Protein AF-A0A7L4P970-F1 (afdb_monomer_lite)

Sequence (235 aa):
MAHRDLLEILGLIAVVLIFFYPWPYIWLLIQVSEALCHLWEPVDYALSPKCGYAGVATEVNATGFVYGPCQYELQMSSCVVGRVTKLGNVVESVCVASDGRYAVFLAQVALDTRTCGFRPLMLLIEHILVVVDMRTGEAAWTNFLLLNATTLKPYLASPSGAVASPWKNPAALSQFVVFGKDGVYLRNATGPYAIVISREFRTAKANIAAPTPTSSTPIENATGAFIKIPAPGGK

Organism: NCBI:txid121277

Foldseek 3Di:
DVPVVVVVVVVVVVVVCVVPPDPVNVVVVQVVQLVVCVVCLVVCQVPFAAFAWLDFWDKDWAKFFFFAWDDWDKFWDWHDDPRQKIQATFPDKTFLGDQLQKTKMWTWTFIFRDDGHPDPGDRDIFIKIWIAGPVPQKIKMWGKFKAFPPPRDTPVPDPPVPRAPCSRCSRQVSVQWGAGPVGIWGDQDDDRIGMDTDRIITMTGIDIDDDDPPNTDGPDIDTGITTGDRDRPDD

Structure (mmCIF, N/CA/C/O backbone):
data_AF-A0A7L4P970-F1
#
_entry.id   AF-A0A7L4P970-F1
#
loop_
_atom_site.group_PDB
_atom_site.id
_atom_site.type_symbol
_atom_site.label_atom_id
_atom_site.label_alt_id
_atom_site.label_comp_id
_atom_site.label_asym_id
_atom_site.label_entity_id
_atom_site.label_seq_id
_atom_site.pdbx_PDB_ins_code
_atom_site.Cartn_x
_atom_site.Cartn_y
_atom_site.Cartn_z
_atom_site.occupancy
_atom_site.B_iso_or_equiv
_atom_site.auth_seq_id
_atom_site.auth_comp_id
_atom_site.auth_asym_id
_atom_site.auth_atom_id
_atom_site.pdbx_PDB_model_num
ATOM 1 N N . MET A 1 1 ? 50.940 36.801 -25.599 1.00 49.50 1 MET A N 1
ATOM 2 C CA . MET A 1 1 ? 50.270 36.428 -26.866 1.00 49.50 1 MET A CA 1
ATOM 3 C C . MET A 1 1 ? 50.276 34.919 -27.119 1.00 49.50 1 MET A C 1
ATOM 5 O O . MET A 1 1 ? 49.230 34.420 -27.482 1.00 49.50 1 MET A O 1
ATOM 9 N N . ALA A 1 2 ? 51.334 34.167 -26.788 1.00 53.34 2 ALA A N 1
ATOM 10 C CA . ALA A 1 2 ? 51.446 32.720 -27.061 1.00 53.34 2 ALA A CA 1
ATOM 11 C C . ALA A 1 2 ? 50.434 31.755 -26.380 1.00 53.34 2 ALA A C 1
ATOM 13 O O . ALA A 1 2 ? 50.359 30.592 -26.758 1.00 53.34 2 ALA A O 1
ATOM 14 N N . HIS A 1 3 ? 49.658 32.188 -25.376 1.00 45.38 3 HIS A N 1
ATOM 15 C CA . HIS A 1 3 ? 48.725 31.302 -24.654 1.00 45.38 3 HIS A CA 1
ATOM 16 C C . HIS A 1 3 ? 47.332 31.193 -25.295 1.00 45.38 3 HIS A C 1
ATOM 18 O O . HIS A 1 3 ? 46.620 30.224 -25.041 1.00 45.38 3 HIS A O 1
ATOM 24 N N . ARG A 1 4 ? 46.944 32.183 -26.112 1.00 50.69 4 ARG A N 1
ATOM 25 C CA . ARG A 1 4 ? 45.626 32.237 -26.765 1.00 50.69 4 ARG A CA 1
ATOM 26 C C . ARG A 1 4 ? 45.574 31.305 -27.982 1.00 50.69 4 ARG A C 1
ATOM 28 O O . ARG A 1 4 ? 44.591 30.594 -28.154 1.00 50.69 4 ARG A O 1
ATOM 35 N N . ASP A 1 5 ? 46.687 31.203 -28.704 1.00 55.66 5 ASP A N 1
ATOM 36 C CA . ASP A 1 5 ? 46.832 30.344 -29.885 1.00 55.66 5 ASP A CA 1
ATOM 37 C C . ASP A 1 5 ? 46.832 28.846 -29.524 1.00 55.66 5 ASP A C 1
ATOM 39 O O . ASP A 1 5 ? 46.303 28.021 -30.263 1.00 55.66 5 ASP A O 1
ATOM 43 N N . LEU A 1 6 ? 47.350 28.475 -28.344 1.00 52.56 6 LEU A N 1
ATOM 44 C CA . LEU A 1 6 ? 47.344 27.084 -27.869 1.00 52.56 6 LEU A CA 1
ATOM 45 C C . LEU A 1 6 ? 45.918 26.571 -27.592 1.00 52.56 6 LEU A C 1
ATOM 47 O O . LEU A 1 6 ? 45.607 25.417 -27.878 1.00 52.56 6 LEU A O 1
ATOM 51 N N . LEU A 1 7 ? 45.049 27.426 -27.045 1.00 51.75 7 LEU A N 1
ATOM 52 C CA . LEU A 1 7 ? 43.650 27.098 -26.745 1.00 51.75 7 LEU A CA 1
ATOM 53 C C . LEU A 1 7 ? 42.803 26.979 -28.016 1.00 51.75 7 LEU A C 1
ATOM 55 O O . LEU A 1 7 ? 41.952 26.096 -28.091 1.00 51.75 7 LEU A O 1
ATOM 59 N N . GLU A 1 8 ? 43.061 27.810 -29.026 1.00 63.44 8 GLU A N 1
ATOM 60 C CA . GLU A 1 8 ? 42.395 27.701 -30.328 1.00 63.44 8 GLU A CA 1
ATOM 61 C C . GLU A 1 8 ? 42.843 26.452 -31.094 1.00 63.44 8 GLU A C 1
ATOM 63 O O . GLU A 1 8 ? 42.000 25.743 -31.639 1.00 63.44 8 GLU A O 1
ATOM 68 N N . ILE A 1 9 ? 44.135 26.106 -31.052 1.00 67.25 9 ILE A N 1
ATOM 69 C CA . ILE A 1 9 ? 44.658 24.867 -31.648 1.00 67.25 9 ILE A CA 1
ATOM 70 C C . ILE A 1 9 ? 44.094 23.630 -30.932 1.00 67.25 9 ILE A C 1
ATOM 72 O O . ILE A 1 9 ? 43.662 22.687 -31.593 1.00 67.25 9 ILE A O 1
ATOM 76 N N . LEU A 1 10 ? 44.028 23.633 -29.596 1.00 60.41 10 LEU A N 1
ATOM 77 C CA . LEU A 1 10 ? 43.402 22.550 -28.826 1.00 60.41 10 LEU A CA 1
ATOM 78 C C . LEU A 1 10 ? 41.898 22.434 -29.107 1.00 60.41 10 LEU A C 1
ATOM 80 O O . LEU A 1 10 ? 41.390 21.321 -29.237 1.00 60.41 10 LEU A O 1
ATOM 84 N N . GLY A 1 11 ? 41.195 23.560 -29.257 1.00 64.88 11 GLY A N 1
ATOM 85 C CA . GLY A 1 11 ? 39.786 23.590 -29.650 1.00 64.88 11 GLY A CA 1
ATOM 86 C C . GLY A 1 11 ? 39.557 23.013 -31.049 1.00 64.88 11 GLY A C 1
ATOM 87 O O . GLY A 1 11 ? 38.647 22.210 -31.241 1.00 64.88 11 GLY A O 1
ATOM 88 N N . LEU A 1 12 ? 40.423 23.345 -32.011 1.00 64.50 12 LEU A N 1
ATOM 89 C CA . LEU A 1 12 ? 40.354 22.819 -33.376 1.00 64.50 12 LEU A CA 1
ATOM 90 C C . LEU A 1 12 ? 40.676 21.321 -33.430 1.00 64.50 12 LEU A C 1
ATOM 92 O O . LEU A 1 12 ? 39.974 20.575 -34.104 1.00 64.50 12 LEU A O 1
ATOM 96 N N . ILE A 1 13 ? 41.676 20.858 -32.673 1.00 65.25 13 ILE A N 1
ATOM 97 C CA . ILE A 1 13 ? 42.004 19.430 -32.548 1.00 65.25 13 ILE A CA 1
ATOM 98 C C . ILE A 1 13 ? 40.849 18.663 -31.892 1.00 65.25 13 ILE A C 1
ATOM 100 O O . ILE A 1 13 ? 40.527 17.568 -32.341 1.00 65.25 13 ILE A O 1
ATOM 104 N N . ALA A 1 14 ? 40.180 19.230 -30.884 1.00 60.38 14 ALA A N 1
ATOM 105 C CA . ALA A 1 14 ? 39.014 18.609 -30.257 1.00 60.38 14 ALA A CA 1
ATOM 106 C C . ALA A 1 14 ? 37.820 18.507 -31.222 1.00 60.38 14 ALA A C 1
ATOM 108 O O . ALA A 1 14 ? 37.189 17.456 -31.303 1.00 60.38 14 ALA A O 1
ATOM 109 N N . VAL A 1 15 ? 37.540 19.555 -32.004 1.00 60.28 15 VAL A N 1
ATOM 110 C CA . VAL A 1 15 ? 36.468 19.548 -33.018 1.00 60.28 15 VAL A CA 1
ATOM 111 C C . VAL A 1 15 ? 36.783 18.569 -34.152 1.00 60.28 15 VAL A C 1
ATOM 113 O O . VAL A 1 15 ? 35.899 17.829 -34.577 1.00 60.28 15 VAL A O 1
ATOM 116 N N . VAL A 1 16 ? 38.041 18.501 -34.596 1.00 58.97 16 VAL A N 1
ATOM 117 C CA . VAL A 1 16 ? 38.513 17.520 -35.583 1.00 58.97 16 VAL A CA 1
ATOM 118 C C . VAL A 1 16 ? 38.421 16.104 -35.010 1.00 58.97 16 VAL A C 1
ATOM 120 O O . VAL A 1 16 ? 37.888 15.232 -35.676 1.00 58.97 16 VAL A O 1
ATOM 123 N N . LEU A 1 17 ? 38.819 15.850 -33.763 1.00 56.19 17 LEU A N 1
ATOM 124 C CA . LEU A 1 17 ? 38.650 14.532 -33.139 1.00 56.19 17 LEU A CA 1
ATOM 125 C C . LEU A 1 17 ? 37.173 14.131 -33.019 1.00 56.19 17 LEU A C 1
ATOM 127 O O . LEU A 1 17 ? 36.848 12.977 -33.265 1.00 56.19 17 LEU A O 1
ATOM 131 N N . ILE A 1 18 ? 36.267 15.065 -32.721 1.00 57.94 18 ILE A N 1
ATOM 132 C CA . ILE A 1 18 ? 34.819 14.800 -32.683 1.00 57.94 18 ILE A CA 1
ATOM 133 C C . ILE A 1 18 ? 34.261 14.508 -34.089 1.00 57.94 18 ILE A C 1
ATOM 135 O O . ILE A 1 18 ? 33.407 13.638 -34.231 1.00 57.94 18 ILE A O 1
ATOM 139 N N . PHE A 1 19 ? 34.760 15.185 -35.130 1.00 52.59 19 PHE A N 1
ATOM 140 C CA . PHE A 1 19 ? 34.350 14.962 -36.525 1.00 52.59 19 PHE A CA 1
ATOM 141 C C . PHE A 1 19 ? 34.980 13.717 -37.172 1.00 52.59 19 PHE A C 1
ATOM 143 O O . PHE A 1 19 ? 34.377 13.122 -38.063 1.00 52.59 19 PHE A O 1
ATOM 150 N N . PHE A 1 20 ? 36.187 13.331 -36.749 1.00 51.88 20 PHE A N 1
ATOM 151 C CA . PHE A 1 20 ? 36.952 12.210 -37.301 1.00 51.88 20 PHE A CA 1
ATOM 152 C C . PHE A 1 20 ? 36.872 10.933 -36.459 1.00 51.88 20 PHE A C 1
ATOM 154 O O . PHE A 1 20 ? 37.341 9.895 -36.927 1.00 51.88 20 PHE A O 1
ATOM 161 N N . TYR A 1 21 ? 36.261 10.954 -35.266 1.00 53.94 21 TYR A N 1
ATOM 162 C CA . TYR A 1 21 ? 35.818 9.716 -34.627 1.00 53.94 21 TYR A CA 1
ATOM 163 C C . TYR A 1 21 ? 34.724 9.131 -35.512 1.00 53.94 21 TYR A C 1
ATOM 165 O O . TYR A 1 21 ? 33.638 9.708 -35.618 1.00 53.94 21 TYR A O 1
ATOM 173 N N . PRO A 1 22 ? 35.007 8.036 -36.229 1.00 55.38 22 PRO A N 1
ATOM 174 C CA . PRO A 1 22 ? 34.145 7.644 -37.311 1.00 55.38 22 PRO A CA 1
ATOM 175 C C . PRO A 1 22 ? 32.832 7.202 -36.668 1.00 55.38 22 PRO A C 1
ATOM 177 O O . PRO A 1 22 ? 32.829 6.416 -35.728 1.00 55.38 22 PRO A O 1
ATOM 180 N N . TRP A 1 23 ? 31.713 7.720 -37.164 1.00 56.28 23 TRP A N 1
ATOM 181 C CA . TRP A 1 23 ? 30.351 7.265 -36.872 1.00 56.28 23 TRP A CA 1
ATOM 182 C C . TRP A 1 23 ? 30.216 5.748 -36.570 1.00 56.28 23 TRP A C 1
ATOM 184 O O . TRP A 1 23 ? 29.521 5.395 -35.614 1.00 56.28 23 TRP A O 1
ATOM 194 N N . PRO A 1 24 ? 30.910 4.824 -37.279 1.00 62.19 24 PRO A N 1
ATOM 195 C CA . PRO A 1 24 ? 30.939 3.401 -36.921 1.00 62.19 24 PRO A CA 1
ATOM 196 C C . PRO A 1 24 ? 31.507 3.070 -35.532 1.00 62.19 24 PRO A C 1
ATOM 198 O O . PRO A 1 24 ? 31.095 2.073 -34.959 1.00 62.19 24 PRO A O 1
ATOM 201 N N . TYR A 1 25 ? 32.407 3.867 -34.958 1.00 61.06 25 TYR A N 1
ATOM 202 C CA . TYR A 1 25 ? 32.938 3.673 -33.604 1.00 61.06 25 TYR A CA 1
ATOM 203 C C . TYR A 1 25 ? 31.905 4.032 -32.531 1.00 61.06 25 TYR A C 1
ATOM 205 O O . TYR A 1 25 ? 31.778 3.318 -31.542 1.00 61.06 25 TYR A O 1
ATOM 213 N N . ILE A 1 26 ? 31.114 5.091 -32.744 1.00 65.12 26 ILE A N 1
ATOM 214 C CA . ILE A 1 26 ? 29.969 5.421 -31.878 1.00 65.12 26 ILE A CA 1
ATOM 215 C C . ILE A 1 26 ? 28.919 4.311 -31.977 1.00 65.12 26 ILE A C 1
ATOM 217 O O . ILE A 1 26 ? 28.417 3.843 -30.959 1.00 65.12 26 ILE A O 1
ATOM 221 N N . TRP A 1 27 ? 28.641 3.831 -33.191 1.00 64.56 27 TRP A N 1
ATOM 222 C CA . TRP A 1 27 ? 27.734 2.707 -33.408 1.00 64.56 27 TRP A CA 1
ATOM 223 C C . TRP A 1 27 ? 28.228 1.414 -32.743 1.00 64.56 27 TRP A C 1
ATOM 225 O O . TRP A 1 27 ? 27.453 0.725 -32.086 1.00 64.56 27 TRP A O 1
ATOM 235 N N . LEU A 1 28 ? 29.526 1.116 -32.840 1.00 68.69 28 LEU A N 1
ATOM 236 C CA . LEU A 1 28 ? 30.159 -0.017 -32.166 1.00 68.69 28 LEU A CA 1
ATOM 237 C C . LEU A 1 28 ? 30.056 0.117 -30.641 1.00 68.69 28 LEU A C 1
ATOM 239 O O . LEU A 1 28 ? 29.715 -0.849 -29.972 1.00 68.69 28 LEU A O 1
ATOM 243 N N . LEU A 1 29 ? 30.303 1.307 -30.085 1.00 68.56 29 LEU A N 1
ATOM 244 C CA . LEU A 1 29 ? 30.157 1.565 -28.649 1.00 68.56 29 LEU A CA 1
ATOM 245 C C . LEU A 1 29 ? 28.711 1.378 -28.182 1.00 68.56 29 LEU A C 1
ATOM 247 O O . LEU A 1 29 ? 28.496 0.776 -27.131 1.00 68.56 29 LEU A O 1
ATOM 251 N N . ILE A 1 30 ? 27.727 1.820 -28.973 1.00 68.31 30 ILE A N 1
ATOM 252 C CA . ILE A 1 30 ? 26.307 1.565 -28.705 1.00 68.31 30 ILE A CA 1
ATOM 253 C C . ILE A 1 30 ? 26.055 0.055 -28.707 1.00 68.31 30 ILE A C 1
ATOM 255 O O . ILE A 1 30 ? 25.602 -0.469 -27.695 1.00 68.31 30 ILE A O 1
ATOM 259 N N . GLN A 1 31 ? 26.438 -0.671 -29.759 1.00 69.94 31 GLN A N 1
ATOM 260 C CA . GLN A 1 31 ? 26.212 -2.119 -29.848 1.00 69.94 31 GLN A CA 1
ATOM 261 C C . GLN A 1 31 ? 26.912 -2.912 -28.737 1.00 69.94 31 GLN A C 1
ATOM 263 O O . GLN A 1 31 ? 26.332 -3.846 -28.188 1.00 69.94 31 GLN A O 1
ATOM 268 N N . VAL A 1 32 ? 28.137 -2.536 -28.363 1.00 72.38 32 VAL A N 1
ATOM 269 C CA . VAL A 1 32 ? 28.865 -3.156 -27.248 1.00 72.38 32 VAL A CA 1
ATOM 270 C C . VAL A 1 32 ? 28.179 -2.844 -25.920 1.00 72.38 32 VAL A C 1
ATOM 272 O O . VAL A 1 32 ? 28.042 -3.740 -25.090 1.00 72.38 32 VAL A O 1
ATOM 275 N N . SER A 1 33 ? 27.696 -1.614 -25.717 1.00 70.44 33 SER A N 1
ATOM 276 C CA . SER A 1 33 ? 26.932 -1.256 -24.516 1.00 70.44 33 SER A CA 1
ATOM 277 C C . SER A 1 33 ? 25.602 -2.011 -24.426 1.00 70.44 33 SER A C 1
ATOM 279 O O . SER A 1 33 ? 25.232 -2.462 -23.344 1.00 70.44 33 SER A O 1
ATOM 281 N N . GLU A 1 34 ? 24.923 -2.228 -25.555 1.00 72.50 34 GLU A N 1
ATOM 282 C CA . GLU A 1 34 ? 23.684 -3.003 -25.627 1.00 72.50 34 GLU A CA 1
ATOM 283 C C . GLU A 1 34 ? 23.946 -4.483 -25.359 1.00 72.50 34 GLU A C 1
ATOM 285 O O . GLU A 1 34 ? 23.251 -5.089 -24.546 1.00 72.50 34 GLU A O 1
ATOM 290 N N . ALA A 1 35 ? 24.988 -5.056 -25.965 1.00 71.25 35 ALA A N 1
ATOM 291 C CA . ALA A 1 35 ? 25.387 -6.439 -25.733 1.00 71.25 35 ALA A CA 1
ATOM 292 C C . ALA A 1 35 ? 25.785 -6.675 -24.269 1.00 71.25 35 ALA A C 1
ATOM 294 O O . ALA A 1 35 ? 25.323 -7.635 -23.653 1.00 71.25 35 ALA A O 1
ATOM 295 N N . LEU A 1 36 ? 26.587 -5.775 -23.686 1.00 74.06 36 LEU A N 1
ATOM 296 C CA . LEU A 1 36 ? 26.934 -5.817 -22.266 1.00 74.06 36 LEU A CA 1
ATOM 297 C C . LEU A 1 36 ? 25.682 -5.693 -21.400 1.00 74.06 36 LEU A C 1
ATOM 299 O O . LEU A 1 36 ? 25.512 -6.483 -20.480 1.00 74.06 36 LEU A O 1
ATOM 303 N N . CYS A 1 37 ? 24.774 -4.770 -21.709 1.00 71.50 37 CYS A N 1
ATOM 304 C CA . CYS A 1 37 ? 23.524 -4.658 -20.973 1.00 71.50 37 CYS A CA 1
ATOM 305 C C . CYS A 1 37 ? 22.731 -5.972 -21.026 1.00 71.50 37 CYS A C 1
ATOM 307 O O . CYS A 1 37 ? 22.363 -6.492 -19.976 1.00 71.50 37 CYS A O 1
ATOM 309 N N . HIS A 1 38 ? 22.518 -6.552 -22.211 1.00 71.69 38 HIS A N 1
ATOM 310 C CA . HIS A 1 38 ? 21.774 -7.808 -22.365 1.00 71.69 38 HIS A CA 1
ATOM 311 C C . HIS A 1 38 ? 22.435 -8.993 -21.643 1.00 71.69 38 HIS A C 1
ATOM 313 O O . HIS A 1 38 ? 21.749 -9.939 -21.260 1.00 71.69 38 HIS A O 1
ATOM 319 N N . LEU A 1 39 ? 23.753 -8.943 -21.430 1.00 73.56 39 LEU A N 1
ATOM 320 C CA . LEU A 1 39 ? 24.495 -9.891 -20.596 1.00 73.56 39 LEU A CA 1
ATOM 321 C C . LEU A 1 39 ? 24.302 -9.635 -19.092 1.00 73.56 39 LEU A C 1
ATOM 323 O O . LEU A 1 39 ? 24.207 -10.589 -18.321 1.00 73.56 39 LEU A O 1
ATOM 327 N N . TRP A 1 40 ? 24.235 -8.371 -18.670 1.00 71.69 40 TRP A N 1
ATOM 328 C CA . TRP A 1 40 ? 24.120 -7.973 -17.263 1.00 71.69 40 TRP A CA 1
ATOM 329 C C . TRP A 1 40 ? 22.685 -7.993 -16.727 1.00 71.69 40 TRP A C 1
ATOM 331 O O . TRP A 1 40 ? 22.491 -8.303 -15.557 1.00 71.69 40 TRP A O 1
ATOM 341 N N . GLU A 1 41 ? 21.674 -7.718 -17.549 1.00 72.31 41 GLU A N 1
ATOM 342 C CA . GLU A 1 41 ? 20.259 -7.686 -17.148 1.00 72.31 41 GLU A CA 1
ATOM 343 C C . GLU A 1 41 ? 19.773 -9.015 -16.531 1.00 72.31 41 GLU A C 1
ATOM 345 O O . GLU A 1 41 ? 19.166 -8.979 -15.459 1.00 72.31 41 GLU A O 1
ATOM 350 N N . PRO A 1 42 ? 20.084 -10.204 -17.089 1.00 71.81 42 PRO A N 1
ATOM 351 C CA . PRO A 1 42 ? 19.736 -11.478 -16.461 1.00 71.81 42 PRO A CA 1
ATOM 352 C C . PRO A 1 42 ? 20.454 -11.703 -15.128 1.00 71.81 42 PRO A C 1
ATOM 354 O O . PRO A 1 42 ? 19.883 -12.318 -14.228 1.00 71.81 42 PRO A O 1
ATOM 357 N N . VAL A 1 43 ? 21.695 -11.219 -15.002 1.00 73.25 43 VAL A N 1
ATOM 358 C CA . VAL A 1 43 ? 22.506 -11.345 -13.783 1.00 73.25 43 VAL A CA 1
ATOM 359 C C . VAL A 1 43 ? 21.950 -10.438 -12.690 1.00 73.25 43 VAL A C 1
ATOM 361 O O . VAL A 1 43 ? 21.687 -10.904 -11.586 1.00 73.25 43 VAL A O 1
ATOM 364 N N . ASP A 1 44 ? 21.685 -9.172 -13.008 1.00 73.31 44 ASP A N 1
ATOM 365 C CA . ASP A 1 44 ? 21.041 -8.222 -12.101 1.00 73.31 44 ASP A CA 1
ATOM 366 C C . ASP A 1 44 ? 19.646 -8.719 -11.697 1.00 73.31 44 ASP A C 1
ATOM 368 O O . ASP A 1 44 ? 19.308 -8.726 -10.515 1.00 73.31 44 ASP A O 1
ATOM 372 N N . TYR A 1 45 ? 18.858 -9.250 -12.636 1.00 71.88 45 TYR A N 1
ATOM 373 C CA . TYR A 1 45 ? 17.570 -9.876 -12.332 1.00 71.88 45 TYR A CA 1
ATOM 374 C C . TYR A 1 45 ? 17.697 -11.083 -11.390 1.00 71.88 45 TYR A C 1
ATOM 376 O O . TYR A 1 45 ? 16.896 -11.232 -10.465 1.00 71.88 45 TYR A O 1
ATOM 384 N N . ALA A 1 46 ? 18.677 -11.959 -11.624 1.00 72.69 46 ALA A N 1
ATOM 385 C CA . ALA A 1 46 ? 18.893 -13.151 -10.808 1.00 72.69 46 ALA A CA 1
ATOM 386 C C . ALA A 1 46 ? 19.361 -12.811 -9.385 1.00 72.69 46 ALA A C 1
ATOM 388 O O . ALA A 1 46 ? 18.995 -13.515 -8.445 1.00 72.69 46 ALA A O 1
ATOM 389 N N . LEU A 1 47 ? 20.145 -11.741 -9.233 1.00 78.56 47 LEU A N 1
ATOM 390 C CA . LEU A 1 47 ? 20.674 -11.282 -7.948 1.00 78.56 47 LEU A CA 1
ATOM 391 C C . LEU A 1 47 ? 19.716 -10.347 -7.200 1.00 78.56 47 LEU A C 1
ATOM 393 O O . LEU A 1 47 ? 19.809 -10.221 -5.979 1.00 78.56 47 LEU A O 1
ATOM 397 N N . SER A 1 48 ? 18.798 -9.689 -7.908 1.00 75.81 48 SER A N 1
ATOM 398 C CA . SER A 1 48 ? 17.868 -8.743 -7.301 1.00 75.81 48 SER A CA 1
ATOM 399 C C . SER A 1 48 ? 16.827 -9.458 -6.425 1.00 75.81 48 SER A C 1
ATOM 401 O O . SER A 1 48 ? 16.258 -10.479 -6.829 1.00 75.81 48 SER A O 1
ATOM 403 N N . PRO A 1 49 ? 16.503 -8.912 -5.239 1.00 81.19 49 PRO A N 1
ATOM 404 C CA . PRO A 1 49 ? 15.476 -9.480 -4.376 1.00 81.19 49 PRO A CA 1
ATOM 405 C C . PRO A 1 49 ? 14.115 -9.418 -5.076 1.00 81.19 49 PRO A C 1
ATOM 407 O O . 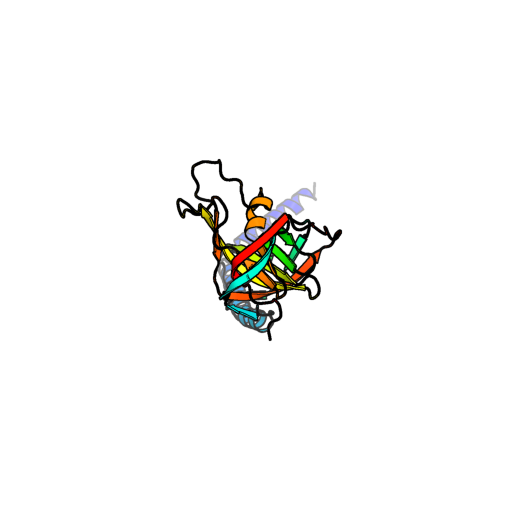PRO A 1 49 ? 13.683 -8.363 -5.536 1.00 81.19 49 PRO A O 1
ATOM 410 N N . LYS A 1 50 ? 13.417 -10.550 -5.168 1.00 82.31 50 LYS A N 1
ATOM 411 C CA . LYS A 1 50 ? 12.080 -10.607 -5.776 1.00 82.31 50 LYS A CA 1
ATOM 412 C C . LYS A 1 50 ? 11.028 -10.221 -4.746 1.00 82.31 50 LYS A C 1
ATOM 414 O O . LYS A 1 50 ? 11.099 -10.680 -3.607 1.00 82.31 50 LYS A O 1
ATOM 419 N N . CYS A 1 51 ? 10.041 -9.419 -5.147 1.00 84.75 51 CYS A N 1
ATOM 420 C CA . CYS A 1 51 ? 8.880 -9.192 -4.293 1.00 84.75 51 CYS A CA 1
ATOM 421 C C . CYS A 1 51 ? 8.146 -10.532 -4.137 1.00 84.75 51 CYS A C 1
ATOM 423 O O . CYS A 1 51 ? 7.812 -11.174 -5.140 1.00 84.75 51 CYS A O 1
ATOM 425 N N . GLY A 1 52 ? 7.941 -10.979 -2.900 1.00 84.81 52 GLY A N 1
ATOM 426 C CA . GLY A 1 52 ? 7.266 -12.244 -2.628 1.00 84.81 52 GLY A CA 1
ATOM 427 C C . GLY A 1 52 ? 5.759 -12.139 -2.844 1.00 84.81 52 GLY A C 1
ATOM 428 O O . GLY A 1 52 ? 5.219 -11.068 -3.126 1.00 84.81 52 GLY A O 1
ATOM 429 N N . TYR A 1 53 ? 5.069 -13.263 -2.703 1.00 87.31 53 TYR A N 1
ATOM 430 C CA . TYR A 1 53 ? 3.613 -13.312 -2.722 1.00 87.31 53 TYR A CA 1
ATOM 431 C C . TYR A 1 53 ? 3.086 -13.222 -1.288 1.00 87.31 53 TYR A C 1
ATOM 433 O O . TYR A 1 53 ? 3.512 -14.005 -0.444 1.00 87.31 53 TYR A O 1
ATOM 441 N N . ALA A 1 54 ? 2.203 -12.260 -1.011 1.00 86.25 54 ALA A N 1
ATOM 442 C CA . ALA A 1 54 ? 1.613 -12.083 0.318 1.00 86.25 54 ALA A CA 1
ATOM 443 C C . ALA A 1 54 ? 0.271 -12.815 0.457 1.00 86.25 54 ALA A C 1
ATOM 445 O O . ALA A 1 54 ? -0.120 -13.172 1.562 1.00 86.25 54 ALA A O 1
ATOM 446 N N . GLY A 1 55 ? -0.440 -13.043 -0.652 1.00 89.62 55 GLY A N 1
ATOM 447 C CA . GLY A 1 55 ? -1.748 -13.693 -0.656 1.00 89.62 55 GLY A CA 1
ATOM 448 C C . GLY A 1 55 ? -2.781 -12.952 -1.500 1.00 89.62 55 GLY A C 1
ATOM 449 O O . GLY A 1 55 ? -2.475 -11.968 -2.178 1.00 89.62 55 GLY A O 1
ATOM 450 N N . VAL A 1 56 ? -4.023 -13.430 -1.416 1.00 91.88 56 VAL A N 1
ATOM 451 C CA . VAL A 1 56 ? -5.194 -12.779 -2.014 1.00 91.88 56 VAL A CA 1
ATOM 452 C C . VAL A 1 56 ? -6.030 -12.146 -0.912 1.00 91.88 56 VAL A C 1
ATOM 454 O O . VAL A 1 56 ? -6.271 -12.765 0.124 1.00 91.88 56 VAL A O 1
ATOM 457 N N . ALA A 1 57 ? -6.504 -10.933 -1.155 1.00 91.50 57 ALA A N 1
ATOM 458 C CA . ALA A 1 57 ? -7.478 -10.270 -0.309 1.00 91.50 57 ALA A CA 1
ATOM 459 C C . ALA A 1 57 ? -8.827 -11.002 -0.358 1.00 91.50 57 ALA A C 1
ATOM 461 O O . ALA A 1 57 ? -9.334 -11.326 -1.439 1.00 91.50 57 ALA A O 1
ATOM 462 N N . THR A 1 58 ? -9.426 -11.241 0.805 1.00 92.50 58 THR A N 1
ATOM 463 C CA . THR A 1 58 ? -10.688 -11.982 0.929 1.00 92.50 58 THR A CA 1
ATOM 464 C C . THR A 1 58 ? -11.761 -11.136 1.585 1.00 92.50 58 THR A C 1
ATOM 466 O O . THR A 1 58 ? -11.484 -10.321 2.458 1.00 92.50 58 THR A O 1
ATOM 469 N N . GLU A 1 59 ? -13.004 -11.323 1.160 1.00 92.75 59 GLU A N 1
ATOM 470 C CA . GLU A 1 59 ? -14.142 -10.673 1.797 1.00 92.75 59 GLU A CA 1
ATOM 471 C C . GLU A 1 59 ? -14.540 -11.453 3.052 1.00 92.75 59 GLU A C 1
ATOM 473 O O . GLU A 1 59 ? -14.714 -12.672 3.004 1.00 92.75 59 GLU A O 1
ATOM 478 N N . VAL A 1 60 ? -14.642 -10.759 4.183 1.00 93.38 60 VAL A N 1
ATOM 479 C CA . VAL A 1 60 ? -14.947 -11.350 5.488 1.00 93.38 60 VAL A CA 1
ATOM 480 C C . VAL A 1 60 ? -15.842 -10.427 6.302 1.00 93.38 60 VAL A C 1
ATOM 482 O O . VAL A 1 60 ? -15.728 -9.206 6.222 1.00 93.38 60 VAL A O 1
ATOM 485 N N . ASN A 1 61 ? -16.693 -11.010 7.143 1.00 93.69 61 ASN A N 1
ATOM 486 C CA . ASN A 1 61 ? -17.404 -10.255 8.168 1.00 93.69 61 ASN A CA 1
ATOM 487 C C . ASN A 1 61 ? -16.503 -10.101 9.392 1.00 93.69 61 ASN A C 1
ATOM 489 O O . ASN A 1 61 ? -16.074 -11.101 9.968 1.00 93.69 61 ASN A O 1
ATOM 493 N N . ALA A 1 62 ? -16.223 -8.864 9.789 1.00 92.50 62 ALA A N 1
ATOM 494 C CA . ALA A 1 62 ? -15.361 -8.579 10.927 1.00 92.50 62 ALA A CA 1
ATOM 495 C C . ALA A 1 62 ? -15.823 -7.338 11.700 1.00 92.50 62 ALA A C 1
ATOM 497 O O . ALA A 1 62 ? -16.725 -6.601 11.292 1.00 92.50 62 ALA A O 1
ATOM 498 N N . THR A 1 63 ? -15.182 -7.130 12.845 1.00 93.31 63 THR A N 1
ATOM 499 C CA . THR A 1 63 ? -15.301 -5.931 13.669 1.00 93.31 63 THR A CA 1
ATOM 500 C C . THR A 1 63 ? -13.920 -5.316 13.856 1.00 93.31 63 THR A C 1
ATOM 502 O O . THR A 1 63 ? -12.907 -6.022 13.881 1.00 93.31 63 THR A O 1
ATOM 505 N N . GLY A 1 64 ? -13.862 -3.996 13.974 1.00 93.94 64 GLY A N 1
ATOM 506 C CA . GLY A 1 64 ? -12.602 -3.290 14.148 1.00 93.94 64 GLY A CA 1
ATOM 507 C C . GLY A 1 64 ? -12.794 -1.799 14.352 1.00 93.94 64 GLY A C 1
ATOM 508 O O . GLY A 1 64 ? -13.911 -1.308 14.482 1.00 93.94 64 GLY A O 1
ATOM 509 N N . PHE A 1 65 ? -11.688 -1.074 14.365 1.00 93.69 65 PHE A N 1
ATOM 510 C CA . PHE A 1 65 ? -11.659 0.354 14.631 1.00 93.69 65 PHE A CA 1
ATOM 511 C C . PHE A 1 65 ? -11.081 1.113 13.446 1.00 93.69 65 PHE A C 1
ATOM 513 O O . PHE A 1 65 ? -10.135 0.662 12.800 1.00 93.69 65 PHE A O 1
ATOM 520 N N . VAL A 1 66 ? -11.655 2.276 13.165 1.00 91.25 66 VAL A N 1
ATOM 521 C CA . VAL A 1 66 ? -11.091 3.235 12.217 1.00 91.25 66 VAL A CA 1
ATOM 522 C C . VAL A 1 66 ? -10.238 4.218 12.999 1.00 91.25 66 VAL A C 1
ATOM 524 O O . VAL A 1 66 ? -10.636 4.700 14.064 1.00 91.25 66 VAL A O 1
ATOM 527 N N . TYR A 1 67 ? -9.081 4.534 12.437 1.00 90.12 67 TYR A N 1
ATOM 528 C CA . TYR A 1 67 ? -8.128 5.483 12.989 1.00 90.12 67 TYR A CA 1
ATOM 529 C C . TYR A 1 67 ? -7.934 6.662 12.032 1.00 90.12 67 TYR A C 1
ATOM 531 O O . TYR A 1 67 ? -8.307 6.606 10.857 1.00 90.12 67 TYR A O 1
ATOM 539 N N . GLY A 1 68 ? -7.401 7.762 12.557 1.00 85.38 68 GLY A N 1
ATOM 540 C CA . GLY A 1 68 ? -7.102 8.956 11.769 1.00 85.38 68 GLY A CA 1
ATOM 541 C C . GLY A 1 68 ? -5.780 8.845 10.998 1.00 85.38 68 GLY A C 1
ATOM 542 O O . GLY A 1 68 ? -5.034 7.883 11.192 1.00 85.38 68 GLY A O 1
ATOM 543 N N . PRO A 1 69 ? -5.468 9.843 10.151 1.00 86.00 69 PRO A N 1
ATOM 544 C CA . PRO A 1 69 ? -4.186 9.927 9.459 1.00 86.00 69 PRO A CA 1
ATOM 545 C C . PRO A 1 69 ? -3.006 10.007 10.430 1.00 86.00 69 PRO A C 1
ATOM 547 O O . PRO A 1 69 ? -3.125 10.480 11.561 1.00 86.00 69 PRO A O 1
ATOM 550 N N . CYS A 1 70 ? -1.853 9.551 9.954 1.00 85.94 70 CYS A N 1
ATOM 551 C CA . CYS A 1 70 ? -0.615 9.403 10.715 1.00 85.94 70 CYS A CA 1
ATOM 552 C C . CYS A 1 70 ? 0.525 10.196 10.065 1.00 85.94 70 CYS A C 1
ATOM 554 O O . CYS A 1 70 ? 0.432 10.623 8.916 1.00 85.94 70 CYS A O 1
ATOM 556 N N . GLN A 1 71 ? 1.614 10.399 10.807 1.00 84.75 71 GLN A N 1
ATOM 557 C CA . GLN A 1 71 ? 2.802 11.124 10.342 1.00 84.75 71 GLN A CA 1
ATOM 558 C C . GLN A 1 71 ? 4.007 10.185 10.242 1.00 84.75 71 GLN A C 1
ATOM 560 O O . GLN A 1 71 ? 5.043 10.405 10.859 1.00 84.75 71 GLN A O 1
ATOM 565 N N . TYR A 1 72 ? 3.845 9.101 9.486 1.00 85.56 72 TYR A N 1
ATOM 566 C CA . TYR A 1 72 ? 4.943 8.200 9.149 1.00 85.56 72 TYR A CA 1
ATOM 567 C C . TYR A 1 72 ? 5.438 8.479 7.733 1.00 85.56 72 TYR A C 1
ATOM 569 O O . TYR A 1 72 ? 4.636 8.749 6.838 1.00 85.56 72 TYR A O 1
ATOM 577 N N . GLU A 1 73 ? 6.746 8.361 7.528 1.00 86.31 73 GLU A N 1
ATOM 578 C CA . GLU A 1 73 ? 7.360 8.424 6.206 1.00 86.31 73 GLU A CA 1
ATOM 579 C C . GLU A 1 73 ? 7.711 7.007 5.741 1.00 86.31 73 GLU A C 1
ATOM 581 O O . GLU A 1 73 ? 8.408 6.255 6.432 1.00 86.31 73 GLU A O 1
ATOM 586 N N . LEU A 1 74 ? 7.187 6.628 4.574 1.00 87.19 74 LEU A N 1
ATOM 587 C CA . LEU A 1 74 ? 7.379 5.299 4.011 1.00 87.19 74 LEU A CA 1
ATOM 588 C C . LEU A 1 74 ? 8.636 5.261 3.144 1.00 87.19 74 LEU A C 1
ATOM 590 O O . LEU A 1 74 ? 8.696 5.897 2.093 1.00 87.19 74 LEU A O 1
ATOM 594 N N . GLN A 1 75 ? 9.586 4.408 3.516 1.00 87.94 75 GLN A N 1
ATOM 595 C CA . GLN A 1 75 ? 10.690 4.018 2.646 1.00 87.94 75 GLN A CA 1
ATOM 596 C C . GLN A 1 75 ? 10.548 2.540 2.301 1.00 87.94 75 GLN A C 1
ATOM 598 O O . GLN A 1 75 ? 10.515 1.687 3.182 1.00 87.94 75 GLN A O 1
ATOM 603 N N . MET A 1 76 ? 10.462 2.205 1.016 1.00 84.06 76 MET A N 1
ATOM 604 C CA . MET A 1 76 ? 10.390 0.810 0.580 1.00 84.06 76 MET A CA 1
ATOM 605 C C . MET A 1 76 ? 11.749 0.325 0.093 1.00 84.06 76 MET A C 1
ATOM 607 O O . MET A 1 76 ? 12.444 1.007 -0.657 1.00 84.06 76 MET A O 1
ATOM 611 N N . SER A 1 77 ? 12.113 -0.888 0.499 1.00 81.06 77 SER A N 1
ATOM 612 C CA . SER A 1 77 ? 13.206 -1.620 -0.137 1.00 81.06 77 SER A CA 1
ATOM 613 C C . SER A 1 77 ? 12.831 -1.961 -1.577 1.00 81.06 77 SER A C 1
ATOM 615 O O . SER A 1 77 ? 11.711 -2.396 -1.853 1.00 81.06 77 SER A O 1
ATOM 617 N N . SER A 1 78 ? 13.778 -1.774 -2.495 1.00 77.94 78 SER A N 1
ATOM 618 C CA . SER A 1 78 ? 13.562 -2.159 -3.885 1.00 77.94 78 SER A CA 1
ATOM 619 C C . SER A 1 78 ? 13.451 -3.679 -3.999 1.00 77.94 78 SER A C 1
ATOM 621 O O . SER A 1 78 ? 14.242 -4.419 -3.410 1.00 77.94 78 SER A O 1
ATOM 623 N N . CYS A 1 79 ? 12.468 -4.139 -4.767 1.00 80.94 79 CYS A N 1
ATOM 624 C CA . CYS A 1 79 ? 12.305 -5.540 -5.129 1.00 80.94 79 CYS A CA 1
ATOM 625 C C . CYS A 1 79 ? 11.786 -5.671 -6.564 1.00 80.94 79 CYS A C 1
ATOM 627 O O . CYS A 1 79 ? 11.190 -4.744 -7.113 1.00 80.94 79 CYS A O 1
ATOM 629 N N . VAL A 1 80 ? 12.024 -6.8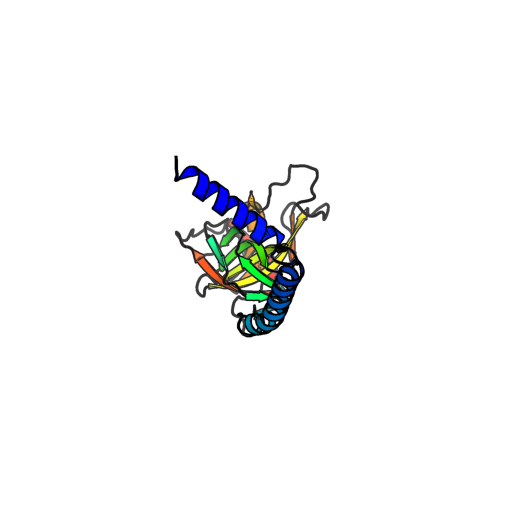18 -7.201 1.00 79.00 80 VAL A N 1
ATOM 630 C CA . VAL A 1 80 ? 11.608 -7.051 -8.590 1.00 79.00 80 VAL A CA 1
ATOM 631 C C . VAL A 1 80 ? 10.173 -7.563 -8.666 1.00 79.00 80 VAL A C 1
ATOM 633 O O . VAL A 1 80 ? 9.803 -8.543 -8.012 1.00 79.00 80 VAL A O 1
ATOM 636 N N . VAL A 1 81 ? 9.391 -6.925 -9.530 1.00 75.56 81 VAL A N 1
ATOM 637 C CA . VAL A 1 81 ? 8.031 -7.263 -9.937 1.00 75.56 81 VAL A CA 1
ATOM 638 C C . VAL A 1 81 ? 8.095 -7.831 -11.359 1.00 75.56 81 VAL A C 1
ATOM 640 O O . VAL A 1 81 ? 8.349 -7.129 -12.328 1.00 75.56 81 VAL A O 1
ATOM 643 N N . GLY A 1 82 ? 7.903 -9.138 -11.524 1.00 71.69 82 GLY A N 1
ATOM 644 C CA . GLY A 1 82 ? 8.047 -9.760 -12.849 1.00 71.69 82 GLY A CA 1
ATOM 645 C C . GLY A 1 82 ? 9.514 -9.904 -13.267 1.00 71.69 82 GLY A C 1
ATOM 646 O O . GLY A 1 82 ? 10.339 -10.244 -12.423 1.00 71.69 82 GLY A O 1
ATOM 647 N N . ARG A 1 83 ? 9.833 -9.746 -14.562 1.00 59.00 83 ARG A N 1
ATOM 648 C CA . ARG A 1 83 ? 11.188 -9.988 -15.113 1.00 59.00 83 ARG A CA 1
ATOM 649 C C . ARG A 1 83 ? 12.012 -8.718 -15.339 1.00 59.00 83 ARG A C 1
ATOM 651 O O . ARG A 1 83 ? 13.230 -8.792 -15.326 1.00 59.00 83 ARG A O 1
ATOM 658 N N . VAL A 1 84 ? 11.346 -7.588 -15.552 1.00 58.94 84 VAL A N 1
ATOM 659 C CA . VAL A 1 84 ? 11.975 -6.342 -16.035 1.00 58.94 84 VAL A CA 1
ATOM 660 C C . VAL A 1 84 ? 11.571 -5.113 -15.226 1.00 58.94 84 VAL A C 1
ATOM 662 O O . VAL A 1 84 ? 12.041 -4.018 -15.499 1.00 58.94 84 VAL A O 1
ATOM 665 N N . THR A 1 85 ? 10.684 -5.273 -14.245 1.00 68.06 85 THR A N 1
ATOM 666 C CA . THR A 1 85 ? 10.136 -4.147 -13.495 1.00 68.06 85 THR A CA 1
ATOM 667 C C . THR A 1 85 ? 10.660 -4.203 -12.077 1.00 68.06 85 THR A C 1
ATOM 669 O O . THR A 1 85 ? 10.409 -5.163 -11.353 1.00 68.06 85 THR A O 1
ATOM 672 N N . LYS A 1 86 ? 11.400 -3.185 -11.656 1.00 70.50 86 LYS A N 1
ATOM 673 C CA . LYS A 1 86 ? 11.775 -3.022 -10.251 1.00 70.50 86 LYS A CA 1
ATOM 674 C C . LYS A 1 86 ? 10.787 -2.064 -9.609 1.00 70.50 86 LYS A C 1
ATOM 676 O O . LYS A 1 86 ? 10.506 -1.005 -10.169 1.00 70.50 86 LYS A O 1
ATOM 681 N N . LEU A 1 87 ? 10.272 -2.436 -8.437 1.00 73.44 87 LEU A N 1
ATOM 682 C CA . LEU A 1 87 ? 9.648 -1.474 -7.542 1.00 73.44 87 LEU A CA 1
ATOM 683 C C . LEU A 1 87 ? 10.746 -0.470 -7.186 1.00 73.44 87 LEU A C 1
ATOM 685 O O . LEU A 1 87 ? 11.693 -0.803 -6.462 1.00 73.44 87 LEU A O 1
ATOM 689 N N . GLY A 1 88 ? 10.702 0.690 -7.835 1.00 67.12 88 GLY A N 1
ATOM 690 C CA . GLY A 1 88 ? 11.674 1.748 -7.623 1.00 67.12 88 GLY A CA 1
ATOM 691 C C . GLY A 1 88 ? 11.297 2.584 -6.411 1.00 67.12 88 GLY A C 1
ATOM 692 O O . GLY A 1 88 ? 10.533 2.161 -5.541 1.00 67.12 88 GLY A O 1
ATOM 693 N N . ASN A 1 89 ? 11.888 3.769 -6.332 1.00 73.50 89 ASN A N 1
ATOM 694 C CA . ASN A 1 89 ? 11.779 4.602 -5.145 1.00 73.50 89 ASN A CA 1
ATOM 695 C C . ASN A 1 89 ? 10.348 5.116 -4.953 1.00 73.50 89 ASN A C 1
ATOM 697 O O . ASN A 1 89 ? 9.641 5.441 -5.913 1.00 73.50 89 ASN A O 1
ATOM 701 N N . VAL A 1 90 ? 9.953 5.223 -3.685 1.00 81.50 90 VAL A N 1
ATOM 702 C CA . VAL A 1 90 ? 8.765 5.972 -3.275 1.00 81.50 90 VAL A CA 1
ATOM 703 C C . VAL A 1 90 ? 8.998 7.436 -3.655 1.00 81.50 90 VAL A C 1
ATOM 705 O O . VAL A 1 90 ? 9.944 8.057 -3.177 1.00 81.50 90 VAL A O 1
ATOM 708 N N . VAL A 1 91 ? 8.175 7.952 -4.566 1.00 81.56 91 VAL A N 1
ATOM 709 C CA . VAL A 1 91 ? 8.214 9.341 -5.051 1.00 81.56 91 VAL A CA 1
ATOM 710 C C . VAL A 1 91 ? 7.447 10.243 -4.093 1.00 81.56 91 VAL A C 1
ATOM 712 O O . VAL A 1 91 ? 7.923 11.307 -3.713 1.00 81.56 91 VAL A O 1
ATOM 715 N N . GLU A 1 92 ? 6.267 9.787 -3.684 1.00 82.81 92 GLU A N 1
ATOM 716 C CA . GLU A 1 92 ? 5.395 10.456 -2.728 1.00 82.81 92 GLU A CA 1
ATOM 717 C C . GLU A 1 92 ? 4.697 9.380 -1.894 1.00 82.81 92 GLU A C 1
ATOM 719 O O . GLU A 1 92 ? 4.341 8.317 -2.408 1.00 82.81 92 GLU A O 1
ATOM 724 N N . SER A 1 93 ? 4.513 9.618 -0.598 1.00 86.50 93 SER A N 1
ATOM 725 C CA . SER A 1 93 ? 3.710 8.734 0.244 1.00 86.50 93 SER A CA 1
ATOM 726 C C . SER A 1 93 ? 2.963 9.514 1.306 1.00 86.50 93 SER A C 1
ATOM 728 O O . SER A 1 93 ? 3.429 10.549 1.780 1.00 86.50 93 SER A O 1
ATOM 730 N N . VAL A 1 94 ? 1.795 9.003 1.680 1.00 87.44 94 VAL A N 1
ATOM 731 C CA . VAL A 1 94 ? 0.980 9.563 2.753 1.00 87.44 94 VAL A CA 1
ATOM 732 C C . VAL A 1 94 ? 0.468 8.432 3.632 1.00 87.44 94 VAL A C 1
ATOM 734 O O . VAL A 1 94 ? -0.087 7.449 3.137 1.00 87.44 94 VAL A O 1
ATOM 737 N N . CYS A 1 95 ? 0.640 8.588 4.945 1.00 89.12 95 CYS A N 1
ATOM 738 C CA . CYS A 1 95 ? 0.116 7.660 5.937 1.00 89.12 95 CYS A CA 1
ATOM 739 C C . CYS A 1 95 ? -1.363 7.955 6.203 1.00 89.12 95 CYS A C 1
ATOM 741 O O . CYS A 1 95 ? -1.734 8.981 6.778 1.00 89.12 95 CYS A O 1
ATOM 743 N N . VAL A 1 96 ? -2.215 7.046 5.746 1.00 89.12 96 VAL A N 1
ATOM 744 C CA . VAL A 1 96 ? -3.668 7.209 5.753 1.00 89.12 96 VAL A CA 1
ATOM 745 C C . VAL A 1 96 ? -4.272 6.831 7.095 1.00 89.12 96 VAL A C 1
ATOM 747 O O . VAL A 1 96 ? -5.207 7.494 7.535 1.00 89.12 96 VAL A O 1
ATOM 750 N N . ALA A 1 97 ? -3.760 5.784 7.742 1.00 90.31 97 ALA A N 1
ATOM 751 C CA . ALA A 1 97 ? -4.209 5.388 9.070 1.00 90.31 97 ALA A CA 1
ATOM 752 C C . ALA A 1 97 ? -3.198 4.476 9.772 1.00 90.31 97 ALA A C 1
ATOM 754 O O . ALA A 1 97 ? -2.452 3.745 9.114 1.00 90.31 97 ALA A O 1
ATOM 755 N N . SER A 1 98 ? -3.206 4.480 11.106 1.00 90.62 98 SER A N 1
ATOM 756 C CA . SER A 1 98 ? -2.446 3.524 11.915 1.00 90.62 98 SER A CA 1
ATOM 757 C C . SER A 1 98 ? -3.085 3.293 13.286 1.00 90.62 98 SER A C 1
ATOM 759 O O . SER A 1 98 ? -3.503 4.248 13.941 1.00 90.62 98 SER A O 1
ATOM 761 N N . ASP A 1 99 ? -3.099 2.033 13.730 1.00 89.25 99 ASP A N 1
ATOM 762 C CA . ASP A 1 99 ? -3.456 1.608 15.095 1.00 89.25 99 ASP A CA 1
ATOM 763 C C . ASP A 1 99 ? -2.216 1.445 16.007 1.00 89.25 99 ASP A C 1
ATOM 765 O O . ASP A 1 99 ? -2.314 0.963 17.135 1.00 89.25 99 ASP A O 1
ATOM 769 N N . GLY A 1 100 ? -1.028 1.808 15.507 1.00 86.12 100 GLY A N 1
ATOM 770 C CA . GLY A 1 100 ? 0.270 1.623 16.161 1.00 86.12 100 GLY A CA 1
ATOM 771 C C . GLY A 1 100 ? 0.912 0.245 15.950 1.00 86.12 100 GLY A C 1
ATOM 772 O O . GLY A 1 100 ? 2.126 0.121 16.109 1.00 86.12 100 GLY A O 1
ATOM 773 N N . ARG A 1 101 ? 0.148 -0.780 15.549 1.00 88.50 101 ARG A N 1
ATOM 774 C CA . ARG A 1 101 ? 0.675 -2.099 15.153 1.00 88.50 101 ARG A CA 1
ATOM 775 C C . ARG A 1 101 ? 0.862 -2.185 13.644 1.00 88.50 101 ARG A C 1
ATOM 777 O O . ARG A 1 101 ? 1.887 -2.671 13.175 1.00 88.50 101 ARG A O 1
ATOM 784 N N . TYR A 1 102 ? -0.120 -1.707 12.899 1.00 91.19 102 TYR A N 1
ATOM 785 C CA . TYR A 1 102 ? -0.124 -1.617 11.455 1.00 91.19 102 TYR A CA 1
ATOM 786 C C . TYR A 1 102 ? -0.226 -0.154 11.029 1.00 91.19 102 TYR A C 1
ATOM 788 O O . TYR A 1 102 ? -0.858 0.673 11.691 1.00 91.19 102 TYR A O 1
ATOM 796 N N . ALA A 1 103 ? 0.377 0.172 9.894 1.00 91.00 103 ALA A N 1
ATOM 797 C CA . ALA A 1 103 ? 0.181 1.450 9.225 1.00 91.00 103 ALA A CA 1
ATOM 798 C C . ALA A 1 103 ? -0.175 1.219 7.760 1.00 91.00 103 ALA A C 1
ATOM 800 O O . ALA A 1 103 ? 0.364 0.322 7.108 1.00 91.00 103 ALA A O 1
ATOM 801 N N . VAL A 1 104 ? -1.098 2.027 7.250 1.00 92.31 104 VAL A N 1
ATOM 802 C CA . VAL A 1 104 ? -1.546 1.972 5.861 1.00 92.31 104 VAL A CA 1
ATOM 803 C C . VAL A 1 104 ? -1.139 3.248 5.156 1.00 92.31 104 VAL A C 1
ATOM 805 O O . VAL A 1 104 ? -1.455 4.350 5.604 1.00 92.31 104 VAL A O 1
ATOM 808 N N . PHE A 1 105 ? -0.466 3.083 4.028 1.00 91.00 105 PHE A N 1
ATOM 809 C CA . PHE A 1 105 ? 0.031 4.160 3.197 1.00 91.00 105 PHE A CA 1
ATOM 810 C C . PHE A 1 105 ? -0.577 4.082 1.809 1.00 91.00 105 PHE A C 1
ATOM 812 O O . PHE A 1 105 ? -0.806 2.999 1.264 1.00 91.00 105 PHE A O 1
ATOM 819 N N . LEU A 1 106 ? -0.753 5.251 1.213 1.00 88.94 106 LEU A N 1
ATOM 820 C CA . LEU A 1 106 ? -0.819 5.379 -0.232 1.00 88.94 106 LEU A CA 1
ATOM 821 C C . LEU A 1 106 ? 0.526 5.899 -0.692 1.00 88.94 106 LEU A C 1
ATOM 823 O O . LEU A 1 106 ? 1.039 6.868 -0.134 1.00 88.94 106 LEU A O 1
ATOM 827 N N . ALA A 1 107 ? 1.099 5.229 -1.680 1.00 86.88 107 ALA A N 1
ATOM 828 C CA . ALA A 1 107 ? 2.399 5.576 -2.211 1.00 86.88 107 ALA A CA 1
ATOM 829 C C . ALA A 1 107 ? 2.353 5.663 -3.731 1.00 86.88 107 ALA A C 1
ATOM 831 O O . ALA A 1 107 ? 1.675 4.893 -4.413 1.00 86.88 107 ALA A O 1
ATOM 832 N N . GLN A 1 108 ? 3.064 6.655 -4.241 1.00 85.25 108 GLN A N 1
ATOM 833 C CA . GLN A 1 108 ? 3.374 6.813 -5.637 1.00 85.25 108 GLN A CA 1
ATOM 834 C C . GLN A 1 108 ? 4.782 6.266 -5.820 1.00 85.25 108 GLN A C 1
ATOM 836 O O . GLN A 1 108 ? 5.735 6.775 -5.231 1.00 85.25 108 GLN A O 1
ATOM 841 N N . VAL A 1 109 ? 4.912 5.198 -6.595 1.00 81.19 109 VAL A N 1
ATOM 842 C CA . VAL A 1 109 ? 6.195 4.533 -6.829 1.00 81.19 109 VAL A CA 1
ATOM 843 C C . VAL A 1 109 ? 6.588 4.688 -8.283 1.00 81.19 109 VAL A C 1
ATOM 845 O O . VAL A 1 109 ? 5.766 4.527 -9.187 1.00 81.19 109 VAL A O 1
ATOM 848 N N . ALA A 1 110 ? 7.855 5.011 -8.508 1.00 76.19 110 ALA A N 1
ATOM 849 C CA . ALA A 1 110 ? 8.425 4.954 -9.839 1.00 76.19 110 ALA A CA 1
ATOM 850 C C . ALA A 1 110 ? 8.840 3.510 -10.112 1.00 76.19 110 ALA A C 1
ATOM 852 O O . ALA A 1 110 ? 9.672 2.958 -9.399 1.00 76.19 110 ALA A O 1
ATOM 853 N N . LEU A 1 111 ? 8.268 2.887 -11.131 1.00 73.88 111 LEU A N 1
ATOM 854 C CA . LEU A 1 111 ? 8.727 1.599 -11.614 1.00 73.88 111 LEU A CA 1
ATOM 855 C C . LEU A 1 111 ? 9.874 1.819 -12.589 1.00 73.88 111 LEU A C 1
ATOM 857 O O . LEU A 1 111 ? 9.731 2.524 -13.590 1.00 73.88 111 LEU A O 1
ATOM 861 N N . ASP A 1 112 ? 11.014 1.203 -12.288 1.00 70.44 112 ASP A N 1
ATOM 862 C CA . ASP A 1 112 ? 12.118 1.145 -13.235 1.00 70.44 112 ASP A CA 1
ATOM 863 C C . ASP A 1 112 ? 11.859 -0.032 -14.181 1.00 70.44 112 ASP A C 1
ATOM 865 O O . ASP A 1 112 ? 11.896 -1.193 -13.764 1.00 70.44 112 ASP A O 1
ATOM 869 N N . THR A 1 113 ? 11.544 0.280 -15.440 1.00 65.88 113 THR A N 1
ATOM 870 C CA . THR A 1 113 ? 11.350 -0.703 -16.512 1.00 65.88 113 THR A CA 1
ATOM 871 C C . THR A 1 113 ? 12.585 -0.828 -17.397 1.00 65.88 113 THR A C 1
ATOM 873 O O . THR A 1 113 ? 12.427 -1.080 -18.593 1.00 65.88 113 THR A O 1
ATOM 876 N N . ARG A 1 114 ? 13.796 -0.575 -16.874 1.00 61.59 114 ARG A N 1
ATOM 877 C CA . ARG A 1 114 ? 15.056 -0.779 -17.602 1.00 61.59 114 ARG A CA 1
ATOM 878 C C . ARG A 1 114 ? 15.009 -2.092 -18.383 1.00 61.59 114 ARG A C 1
ATOM 880 O O . ARG A 1 114 ? 15.131 -3.171 -17.820 1.00 61.59 114 ARG A O 1
ATOM 887 N N . THR A 1 115 ? 14.856 -1.956 -19.691 1.00 58.28 115 THR A N 1
ATOM 888 C CA . THR A 1 115 ? 15.142 -2.993 -20.673 1.00 58.28 115 THR A CA 1
ATOM 889 C C . THR A 1 115 ? 16.380 -2.545 -21.413 1.00 58.28 115 THR A C 1
ATOM 891 O O . THR A 1 115 ? 16.488 -1.361 -21.747 1.00 58.28 115 THR A O 1
ATOM 894 N N . CYS A 1 116 ? 17.293 -3.461 -21.693 1.00 61.00 116 CYS A N 1
ATOM 895 C CA . CYS A 1 116 ? 18.499 -3.117 -22.427 1.00 61.00 116 CYS A CA 1
ATOM 896 C C . CYS A 1 116 ? 18.230 -2.478 -23.794 1.00 61.00 116 CYS A C 1
ATOM 898 O O . CYS A 1 116 ? 17.247 -2.799 -24.467 1.00 61.00 116 CYS A O 1
ATOM 900 N N . GLY A 1 117 ? 19.108 -1.542 -24.169 1.00 53.78 117 GLY A N 1
ATOM 901 C CA . GLY A 1 117 ? 19.008 -0.747 -25.394 1.00 53.78 117 GLY A CA 1
ATOM 902 C C . GLY A 1 117 ? 19.005 0.763 -25.153 1.00 53.78 117 GLY A C 1
ATOM 903 O O . GLY A 1 117 ? 18.802 1.230 -24.032 1.00 53.78 117 GLY A O 1
ATOM 904 N N . PHE A 1 118 ? 19.129 1.540 -26.233 1.00 45.62 118 PHE A N 1
ATOM 905 C CA . PHE A 1 118 ? 18.860 2.991 -26.272 1.00 45.62 118 PHE A CA 1
ATOM 906 C C . PHE A 1 118 ? 17.354 3.313 -26.110 1.00 45.62 118 PHE A C 1
ATOM 908 O O . PHE A 1 118 ? 16.808 4.205 -26.762 1.00 45.62 118 PHE A O 1
ATOM 915 N N . ARG A 1 119 ? 16.627 2.544 -25.289 1.00 52.03 119 ARG A N 1
ATOM 916 C CA . ARG A 1 119 ? 15.235 2.844 -24.964 1.00 52.03 119 ARG A CA 1
ATOM 917 C C . ARG A 1 119 ? 15.235 3.904 -23.867 1.00 52.03 119 ARG A C 1
ATOM 919 O O . ARG A 1 119 ? 15.901 3.709 -22.850 1.00 52.03 119 ARG A O 1
ATOM 926 N N . PRO A 1 120 ? 14.533 5.033 -24.063 1.00 47.84 120 PRO A N 1
ATOM 927 C CA . PRO A 1 120 ? 14.468 6.064 -23.044 1.00 47.84 120 PRO A CA 1
ATOM 928 C C . PRO A 1 120 ? 13.934 5.449 -21.752 1.00 47.84 120 PRO A C 1
ATOM 930 O O . PRO A 1 120 ? 13.003 4.643 -21.786 1.00 47.84 120 PRO A O 1
ATOM 933 N N . LEU A 1 121 ? 14.549 5.827 -20.631 1.00 52.81 121 LEU A N 1
ATOM 934 C CA . LEU A 1 121 ? 14.090 5.488 -19.292 1.00 52.81 121 LEU A CA 1
ATOM 935 C C . LEU A 1 121 ? 12.595 5.813 -19.197 1.00 52.81 121 LEU A C 1
ATOM 937 O O . LEU A 1 121 ? 12.212 6.982 -19.140 1.00 52.81 121 LEU A O 1
ATOM 941 N N . MET A 1 122 ? 11.748 4.788 -19.211 1.00 52.81 122 MET A N 1
ATOM 942 C CA . MET A 1 122 ? 10.315 4.967 -19.055 1.00 52.81 122 MET A CA 1
ATOM 943 C C . MET A 1 122 ? 9.997 4.745 -17.581 1.00 52.81 122 MET A C 1
ATOM 945 O O . MET A 1 122 ? 9.731 3.632 -17.144 1.00 52.81 122 MET A O 1
ATOM 949 N N . LEU A 1 123 ? 10.104 5.814 -16.789 1.00 61.53 123 LEU A N 1
ATOM 950 C CA . LEU A 1 123 ? 9.636 5.795 -15.406 1.00 61.53 123 LEU A CA 1
ATOM 951 C C . LEU A 1 123 ? 8.113 5.743 -15.441 1.00 61.53 123 LEU A C 1
ATOM 953 O O . LEU A 1 123 ? 7.453 6.754 -15.689 1.00 61.53 123 LEU A O 1
ATOM 957 N N . LEU A 1 124 ? 7.560 4.551 -15.238 1.00 69.38 124 LEU A N 1
ATOM 958 C CA . LEU A 1 124 ? 6.122 4.394 -15.109 1.00 69.38 124 LEU A CA 1
ATOM 959 C C . LEU A 1 124 ? 5.754 4.642 -13.654 1.00 69.38 124 LEU A C 1
ATOM 961 O O . LEU A 1 124 ? 6.295 4.012 -12.750 1.00 69.38 124 LEU A O 1
ATOM 965 N N . ILE A 1 125 ? 4.872 5.606 -13.424 1.00 73.19 125 ILE A N 1
ATOM 966 C CA . ILE A 1 125 ? 4.470 5.969 -12.075 1.00 73.19 125 ILE A CA 1
ATOM 967 C C . ILE A 1 125 ? 3.185 5.227 -11.719 1.00 73.19 125 ILE A C 1
ATOM 969 O O . ILE A 1 125 ? 2.153 5.434 -12.357 1.00 73.19 125 ILE A O 1
ATOM 973 N N . GLU A 1 126 ? 3.235 4.406 -10.673 1.00 80.06 126 GLU A N 1
ATOM 974 C CA . GLU A 1 126 ? 2.079 3.658 -10.182 1.00 80.06 126 GLU A CA 1
ATOM 975 C C . GLU A 1 126 ? 1.631 4.124 -8.804 1.00 80.06 126 GLU A C 1
ATOM 977 O O . GLU A 1 126 ? 2.415 4.614 -7.993 1.00 80.06 126 GLU A O 1
ATOM 982 N N . HIS A 1 127 ? 0.332 3.973 -8.560 1.00 83.88 127 HIS A N 1
ATOM 983 C CA . HIS A 1 127 ? -0.294 4.239 -7.274 1.00 83.88 127 HIS A CA 1
ATOM 984 C C . HIS A 1 127 ? -0.519 2.900 -6.572 1.00 83.88 127 HIS A C 1
ATOM 986 O O . HIS A 1 127 ? -1.217 2.021 -7.090 1.00 83.88 127 HIS A O 1
ATOM 992 N N . ILE A 1 128 ? 0.086 2.745 -5.398 1.00 87.62 128 ILE A N 1
ATOM 993 C CA . ILE A 1 128 ? 0.016 1.522 -4.604 1.00 87.62 128 ILE A CA 1
ATOM 994 C C . ILE A 1 128 ? -0.520 1.801 -3.201 1.00 87.62 128 ILE A C 1
ATOM 996 O O . ILE A 1 128 ? -0.279 2.853 -2.607 1.00 87.62 128 ILE A O 1
ATOM 1000 N N . LEU A 1 129 ? -1.270 0.835 -2.685 1.00 90.62 129 LEU A N 1
ATOM 1001 C CA . LEU A 1 129 ? -1.655 0.742 -1.288 1.00 90.62 129 LEU A CA 1
ATOM 1002 C C . LEU A 1 129 ? -0.622 -0.143 -0.602 1.00 90.62 129 LEU A C 1
ATOM 1004 O O . LEU A 1 129 ? -0.341 -1.239 -1.087 1.00 90.62 129 LEU A O 1
ATOM 1008 N N . VAL A 1 130 ? -0.087 0.313 0.524 1.00 91.94 130 VAL A N 1
ATOM 1009 C CA . VAL A 1 130 ? 0.919 -0.419 1.295 1.00 91.94 130 VAL A CA 1
ATOM 1010 C C . VAL A 1 130 ? 0.435 -0.562 2.727 1.00 91.94 130 VAL A C 1
ATOM 1012 O O . VAL A 1 130 ? 0.134 0.429 3.384 1.00 91.94 130 VAL A O 1
ATOM 1015 N N . VAL A 1 131 ? 0.380 -1.791 3.222 1.00 93.75 131 VAL A N 1
ATOM 1016 C CA . VAL A 1 131 ? 0.136 -2.102 4.631 1.00 93.75 131 VAL A CA 1
ATOM 1017 C C . VAL A 1 131 ? 1.428 -2.592 5.240 1.00 93.75 131 VAL A C 1
ATOM 1019 O O . VAL A 1 131 ? 2.002 -3.563 4.757 1.00 93.75 131 VAL A O 1
ATOM 1022 N N . VAL A 1 132 ? 1.874 -1.931 6.297 1.00 92.31 132 VAL A N 1
ATOM 1023 C CA . VAL A 1 132 ? 3.136 -2.221 6.973 1.00 92.31 132 VAL A CA 1
ATOM 1024 C C . VAL A 1 132 ? 2.846 -2.735 8.372 1.00 92.31 132 VAL A C 1
ATOM 1026 O O . VAL A 1 132 ? 2.089 -2.109 9.113 1.00 92.31 132 VAL A O 1
ATOM 1029 N N . ASP A 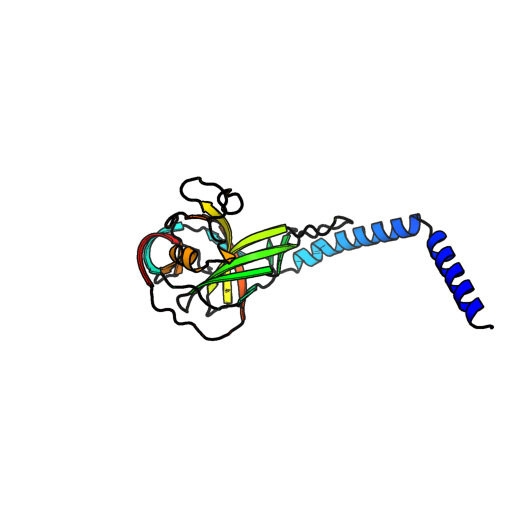1 133 ? 3.455 -3.859 8.739 1.00 91.50 133 ASP A N 1
ATOM 1030 C CA . ASP A 1 133 ? 3.581 -4.267 10.135 1.00 91.50 133 ASP A CA 1
ATOM 1031 C C . ASP A 1 133 ? 4.711 -3.448 10.770 1.00 91.50 133 ASP A C 1
ATOM 1033 O O . ASP A 1 133 ? 5.887 -3.592 10.425 1.00 91.50 133 ASP A O 1
ATOM 1037 N N . MET A 1 134 ? 4.349 -2.559 11.693 1.00 87.50 134 MET A N 1
ATOM 1038 C CA . MET A 1 134 ? 5.277 -1.606 12.305 1.00 87.50 134 MET A CA 1
ATOM 1039 C C . MET A 1 134 ? 6.313 -2.291 13.202 1.00 87.50 134 MET A C 1
ATOM 1041 O O . MET A 1 134 ? 7.346 -1.699 13.508 1.00 87.50 134 MET A O 1
ATOM 1045 N N . ARG A 1 135 ? 6.059 -3.534 13.636 1.00 87.31 135 ARG A N 1
ATOM 1046 C CA . ARG A 1 135 ? 6.983 -4.296 14.479 1.00 87.31 135 ARG A CA 1
ATOM 1047 C C . ARG A 1 135 ? 8.067 -4.980 13.655 1.00 87.31 135 ARG A C 1
ATOM 1049 O O . ARG A 1 135 ? 9.204 -5.059 14.115 1.00 87.31 135 ARG A O 1
ATOM 1056 N N . THR A 1 136 ? 7.716 -5.529 12.494 1.00 88.06 136 THR A N 1
ATOM 1057 C CA . THR A 1 136 ? 8.649 -6.319 11.669 1.00 88.06 136 THR A CA 1
ATOM 1058 C C . THR A 1 136 ? 9.228 -5.534 10.494 1.00 88.06 136 THR A C 1
ATOM 1060 O O . THR A 1 136 ? 10.272 -5.918 9.966 1.00 88.06 136 THR A O 1
ATOM 1063 N N . GLY A 1 137 ? 8.573 -4.446 10.077 1.00 87.62 137 GLY A N 1
ATOM 1064 C CA . GLY A 1 137 ? 8.883 -3.733 8.837 1.00 87.62 137 GLY A CA 1
ATOM 1065 C C . GLY A 1 137 ? 8.488 -4.518 7.583 1.00 87.62 137 GLY A C 1
ATOM 1066 O O . GLY A 1 137 ? 8.858 -4.151 6.466 1.00 87.62 137 GLY A O 1
ATOM 1067 N N . GLU A 1 138 ? 7.759 -5.625 7.729 1.00 90.62 138 GLU A N 1
ATOM 1068 C CA . GLU A 1 138 ? 7.205 -6.338 6.586 1.00 90.62 138 GLU A CA 1
ATOM 1069 C C . GLU A 1 138 ? 6.013 -5.561 6.038 1.00 90.62 138 GLU A C 1
ATOM 1071 O O . GLU A 1 138 ? 5.176 -5.049 6.782 1.00 90.62 138 GLU A O 1
ATOM 1076 N N . ALA A 1 139 ? 5.939 -5.472 4.715 1.00 90.94 139 ALA A N 1
ATOM 1077 C CA . ALA A 1 139 ? 4.892 -4.752 4.019 1.00 90.94 139 ALA A CA 1
ATOM 1078 C C . ALA A 1 139 ? 4.180 -5.659 3.015 1.00 90.94 139 ALA A C 1
ATOM 1080 O O . ALA A 1 139 ? 4.817 -6.434 2.301 1.00 90.94 139 ALA A O 1
ATOM 1081 N N . ALA A 1 140 ? 2.859 -5.540 2.945 1.00 92.56 140 ALA A N 1
ATOM 1082 C CA . ALA A 1 140 ? 2.033 -6.085 1.882 1.00 92.56 140 ALA A CA 1
ATOM 1083 C C . ALA A 1 140 ? 1.548 -4.918 1.023 1.00 92.56 140 ALA A C 1
ATOM 1085 O O . ALA A 1 140 ? 1.009 -3.946 1.548 1.00 92.56 140 ALA A O 1
ATOM 1086 N N . TRP A 1 141 ? 1.735 -4.995 -0.290 1.00 91.44 141 TRP A N 1
ATOM 1087 C CA . TRP A 1 141 ? 1.323 -3.928 -1.194 1.00 91.44 141 TRP A CA 1
ATOM 1088 C C . TRP A 1 141 ? 0.559 -4.448 -2.403 1.00 91.44 141 TRP A C 1
ATOM 1090 O O . TRP A 1 141 ? 0.720 -5.598 -2.820 1.00 91.44 141 TRP A O 1
ATOM 1100 N N . THR A 1 142 ? -0.279 -3.579 -2.959 1.00 90.75 142 THR A N 1
ATOM 1101 C CA . THR A 1 142 ? -1.014 -3.834 -4.196 1.00 90.75 142 THR A CA 1
ATOM 1102 C C . THR A 1 142 ? -1.319 -2.536 -4.933 1.00 90.75 142 THR A C 1
ATOM 1104 O O . THR A 1 142 ? -1.279 -1.451 -4.351 1.00 90.75 142 THR A O 1
ATOM 1107 N N . ASN A 1 143 ? -1.649 -2.636 -6.215 1.00 87.94 143 ASN A N 1
ATOM 1108 C CA . ASN A 1 143 ? -2.143 -1.508 -6.993 1.00 87.94 143 ASN A CA 1
ATOM 1109 C C . ASN A 1 143 ? -3.557 -1.133 -6.555 1.00 87.94 143 ASN A C 1
ATOM 1111 O O . ASN A 1 143 ? -4.400 -2.005 -6.321 1.00 87.94 143 ASN A O 1
ATOM 1115 N N . PHE A 1 144 ? -3.834 0.167 -6.514 1.00 83.69 144 PHE A N 1
ATOM 1116 C CA . PHE A 1 144 ? -5.177 0.663 -6.250 1.00 83.69 144 PHE A CA 1
ATOM 1117 C C . PHE A 1 144 ? -5.605 1.709 -7.275 1.00 83.69 144 PHE A C 1
ATOM 1119 O O . PHE A 1 144 ? -4.794 2.391 -7.899 1.00 83.69 144 PHE A O 1
ATOM 1126 N N . LEU A 1 145 ? -6.917 1.849 -7.405 1.00 81.06 145 LEU A N 1
ATOM 1127 C CA . LEU A 1 145 ? -7.587 2.886 -8.157 1.00 81.06 145 LEU A CA 1
ATOM 1128 C C . LEU A 1 145 ? -8.668 3.494 -7.267 1.00 81.06 145 LEU A C 1
ATOM 1130 O O . LEU A 1 145 ? -9.538 2.792 -6.750 1.00 81.06 145 LEU A O 1
ATOM 1134 N N . LEU A 1 146 ? -8.619 4.812 -7.099 1.00 77.62 146 LEU A N 1
ATOM 1135 C CA . LEU A 1 146 ? -9.664 5.547 -6.402 1.00 77.62 146 LEU A CA 1
ATOM 1136 C C . LEU A 1 146 ? -10.696 6.042 -7.413 1.00 77.62 146 LEU A C 1
ATOM 1138 O O . LEU A 1 146 ? -10.369 6.783 -8.347 1.00 77.62 146 LEU A O 1
ATOM 1142 N N . LEU A 1 147 ? -11.943 5.642 -7.205 1.00 78.12 147 LEU A N 1
ATOM 1143 C CA . LEU A 1 147 ? -13.073 6.009 -8.040 1.00 78.12 147 LEU A CA 1
ATOM 1144 C C . LEU A 1 147 ? -14.027 6.916 -7.273 1.00 78.12 147 LEU A C 1
ATOM 1146 O O . LEU A 1 147 ? -14.193 6.810 -6.057 1.00 78.12 147 LEU A O 1
ATOM 1150 N N . ASN A 1 148 ? -14.715 7.779 -8.008 1.00 77.06 148 ASN A N 1
ATOM 1151 C CA . ASN A 1 148 ? -15.939 8.376 -7.501 1.00 77.06 148 ASN A CA 1
ATOM 1152 C C . ASN A 1 148 ? -17.027 7.287 -7.444 1.00 77.06 148 ASN A C 1
ATOM 1154 O O . ASN A 1 148 ? -17.311 6.654 -8.459 1.00 77.06 148 ASN A O 1
ATOM 1158 N N . ALA A 1 149 ? -17.637 7.071 -6.279 1.00 74.81 149 ALA A N 1
ATOM 1159 C CA . ALA A 1 149 ? -18.586 5.979 -6.056 1.00 74.81 149 ALA A CA 1
ATOM 1160 C C . ALA A 1 149 ? -19.843 6.083 -6.937 1.00 74.81 149 ALA A C 1
ATOM 1162 O O . ALA A 1 149 ? -20.410 5.068 -7.325 1.00 74.81 149 ALA A O 1
ATOM 1163 N N . THR A 1 150 ? -20.268 7.304 -7.277 1.00 75.50 150 THR A N 1
ATOM 1164 C CA . THR A 1 150 ? -21.476 7.544 -8.078 1.00 75.50 150 THR A CA 1
ATOM 1165 C C . THR A 1 150 ? -21.213 7.417 -9.576 1.00 75.50 150 THR A C 1
ATOM 1167 O O . THR A 1 150 ? -22.023 6.859 -10.305 1.00 75.50 150 THR A O 1
ATOM 1170 N N . THR A 1 151 ? -20.096 7.964 -10.058 1.00 75.50 151 THR A N 1
ATOM 1171 C CA . THR A 1 151 ? -19.801 8.044 -11.502 1.00 75.50 151 THR A CA 1
ATOM 1172 C C . THR A 1 151 ? -18.867 6.944 -11.995 1.00 75.50 151 THR A C 1
ATOM 1174 O O . THR A 1 151 ? -18.704 6.799 -13.204 1.00 75.50 151 THR A O 1
ATOM 1177 N N . LEU A 1 152 ? -18.224 6.210 -11.079 1.00 74.75 152 LEU A N 1
ATOM 1178 C CA . LEU A 1 152 ? -17.192 5.197 -11.338 1.00 74.75 152 LEU A CA 1
ATOM 1179 C C . LEU A 1 152 ? -16.014 5.704 -12.182 1.00 74.75 152 LEU A C 1
ATOM 1181 O O . LEU A 1 152 ? -15.233 4.922 -12.721 1.00 74.75 152 LEU A O 1
ATOM 1185 N N . LYS A 1 153 ? -15.860 7.026 -12.289 1.00 73.62 153 LYS A N 1
ATOM 1186 C CA . LYS A 1 153 ? -14.731 7.637 -12.981 1.00 73.62 153 LYS A CA 1
ATOM 1187 C C . LYS A 1 153 ? -13.515 7.674 -12.058 1.00 73.62 153 LYS A C 1
ATOM 1189 O O . LYS A 1 153 ? -13.683 7.936 -10.859 1.00 73.62 153 LYS A O 1
ATOM 1194 N N . PRO A 1 154 ? -12.301 7.462 -12.602 1.00 70.81 154 PRO A N 1
ATOM 1195 C CA . PRO A 1 154 ? -11.070 7.694 -11.867 1.00 70.81 154 PRO A CA 1
ATOM 1196 C C . PRO A 1 154 ? -11.071 9.089 -11.267 1.00 70.81 154 PRO A C 1
ATOM 1198 O O . PRO A 1 154 ? -11.430 10.059 -11.935 1.00 70.81 154 PRO A O 1
ATOM 1201 N N . TYR A 1 155 ? -10.640 9.188 -10.016 1.00 63.47 155 TYR A N 1
ATOM 1202 C CA . TYR A 1 155 ? -10.567 10.454 -9.299 1.00 63.47 155 TYR A CA 1
ATOM 1203 C C . TYR A 1 155 ? -9.787 11.535 -10.091 1.00 63.47 155 TYR A C 1
ATOM 1205 O O . TYR A 1 155 ? -10.218 12.685 -10.160 1.00 63.47 155 TYR A O 1
ATOM 1213 N N . LEU A 1 156 ? -8.708 11.147 -10.784 1.00 55.84 156 LEU A N 1
ATOM 1214 C CA . LEU A 1 156 ? -7.889 12.024 -11.640 1.00 55.84 156 LEU A CA 1
ATOM 1215 C C . LEU A 1 156 ? -8.626 12.560 -12.883 1.00 55.84 156 LEU A C 1
ATOM 1217 O O . LEU A 1 156 ? -8.182 13.529 -13.488 1.00 55.84 156 LEU A O 1
ATOM 1221 N N . ALA A 1 157 ? -9.744 11.942 -13.267 1.00 46.31 157 ALA A N 1
ATOM 1222 C CA . ALA A 1 157 ? -10.543 12.299 -14.436 1.00 46.31 157 ALA A CA 1
ATOM 1223 C C . ALA A 1 157 ? -11.824 13.077 -14.073 1.00 46.31 157 ALA A C 1
ATOM 1225 O O . ALA A 1 157 ? -12.700 13.240 -14.926 1.00 46.31 157 ALA A O 1
ATOM 1226 N N . SER A 1 158 ? -11.976 13.525 -12.817 1.00 40.75 158 SER A N 1
ATOM 1227 C CA . SER A 1 158 ? -13.175 14.247 -12.381 1.00 40.75 158 SER A CA 1
ATOM 1228 C C . SER A 1 158 ? -13.166 15.703 -12.879 1.00 40.75 158 SER A C 1
ATOM 1230 O O . SER A 1 158 ? -12.322 16.490 -12.448 1.00 40.75 158 SER A O 1
ATOM 1232 N N . PRO A 1 159 ? -14.121 16.109 -13.737 1.00 39.44 159 PRO A N 1
ATOM 1233 C CA . PRO A 1 159 ? -14.143 17.442 -14.343 1.00 39.44 159 PRO A CA 1
ATOM 1234 C C . PRO A 1 159 ? -14.557 18.566 -13.377 1.00 39.44 159 PRO A C 1
ATOM 1236 O O . PRO A 1 159 ? -14.517 19.731 -13.754 1.00 39.44 159 PRO A O 1
ATOM 1239 N N . SER A 1 160 ? -14.984 18.253 -12.147 1.00 44.88 160 SER A N 1
ATOM 1240 C CA . SER A 1 160 ? -15.622 19.233 -11.259 1.00 44.88 160 SER A CA 1
ATOM 1241 C C . SER A 1 160 ? -14.668 20.050 -10.386 1.00 44.88 160 SER A C 1
ATOM 1243 O O . SER A 1 160 ? -15.138 20.956 -9.705 1.00 44.88 160 SER A O 1
ATOM 1245 N N . GLY A 1 161 ? -13.367 19.730 -10.322 1.00 42.16 161 GLY A N 1
ATOM 1246 C CA . GLY A 1 161 ? -12.400 20.424 -9.448 1.00 42.16 161 GLY A CA 1
ATOM 1247 C C . GLY A 1 161 ? -12.709 20.376 -7.936 1.00 42.16 161 GLY A C 1
ATOM 1248 O O . GLY A 1 161 ? -11.912 20.849 -7.134 1.00 42.16 161 GLY A O 1
ATOM 1249 N N . ALA A 1 162 ? -13.840 19.786 -7.537 1.00 41.94 162 ALA A N 1
ATOM 1250 C CA . ALA A 1 162 ? -14.386 19.786 -6.179 1.00 41.94 162 ALA A CA 1
ATOM 1251 C C . ALA A 1 162 ? -13.985 18.554 -5.359 1.00 41.94 162 ALA A C 1
ATOM 1253 O O . ALA A 1 162 ? -14.325 18.432 -4.185 1.00 41.94 162 ALA A O 1
ATOM 1254 N N . VAL A 1 163 ? -13.290 17.608 -5.982 1.00 49.69 163 VAL A N 1
ATOM 1255 C CA . VAL A 1 163 ? -12.870 16.375 -5.330 1.00 49.69 163 VAL A CA 1
ATOM 1256 C C . VAL A 1 163 ? -11.432 16.615 -4.879 1.00 49.69 163 VAL A C 1
ATOM 1258 O O . VAL A 1 163 ? -10.571 16.840 -5.722 1.00 49.69 163 VAL A O 1
ATOM 1261 N N . ALA A 1 164 ? -11.162 16.660 -3.573 1.00 51.69 164 ALA A N 1
ATOM 1262 C CA . ALA A 1 164 ? -9.812 16.882 -3.045 1.00 51.69 164 ALA A CA 1
ATOM 1263 C C . ALA A 1 164 ? -8.928 15.661 -3.323 1.00 51.69 164 ALA A C 1
ATOM 1265 O O . ALA A 1 164 ? -9.390 14.529 -3.190 1.00 51.69 164 ALA A O 1
ATOM 1266 N N . SER A 1 165 ? -7.673 15.892 -3.725 1.00 60.22 165 SER A N 1
ATOM 1267 C CA . SER A 1 165 ? -6.750 14.795 -4.040 1.00 60.22 165 SER A CA 1
ATOM 1268 C C . SER A 1 165 ? -6.620 13.885 -2.830 1.00 60.22 165 SER A C 1
ATOM 1270 O O . SER A 1 165 ? -6.507 14.417 -1.726 1.00 60.22 165 SER A O 1
ATOM 1272 N N . PRO A 1 166 ? -6.608 12.553 -2.988 1.00 58.06 166 PRO A N 1
ATOM 1273 C CA . PRO A 1 166 ? -6.303 11.660 -1.878 1.00 58.06 166 PRO A CA 1
ATOM 1274 C C . PRO A 1 166 ? -4.971 12.030 -1.202 1.00 58.06 166 PRO A C 1
ATOM 1276 O O . PRO A 1 166 ? -4.869 11.996 0.019 1.00 58.06 166 PRO A O 1
ATOM 1279 N N . TRP A 1 167 ? -4.011 12.528 -1.989 1.00 65.62 167 TRP A N 1
ATOM 1280 C CA . TRP A 1 167 ? -2.745 13.107 -1.524 1.00 65.62 167 TRP A CA 1
ATOM 1281 C C . TRP A 1 167 ? -2.922 14.375 -0.671 1.00 65.62 167 TRP A C 1
ATOM 1283 O O . TRP A 1 167 ? -2.130 14.658 0.218 1.00 65.62 167 TRP A O 1
ATOM 1293 N N . LYS A 1 168 ? -3.989 15.141 -0.921 1.00 70.31 168 LYS A N 1
ATOM 1294 C CA . LYS A 1 168 ? -4.320 16.397 -0.228 1.00 70.31 168 LYS A CA 1
ATOM 1295 C C . LYS A 1 168 ? -5.281 16.206 0.951 1.00 70.31 168 LYS A C 1
ATOM 1297 O O . LYS A 1 168 ? -5.417 17.123 1.754 1.00 70.31 168 LYS A O 1
ATOM 1302 N N . ASN A 1 169 ? -5.972 15.069 1.049 1.00 71.69 169 ASN A N 1
ATOM 1303 C CA . ASN A 1 169 ? -6.908 14.781 2.136 1.00 71.69 169 ASN A CA 1
ATOM 1304 C C . ASN A 1 169 ? -6.886 13.293 2.547 1.00 71.69 169 ASN A C 1
ATOM 1306 O O . ASN A 1 169 ? -7.835 12.554 2.264 1.00 71.69 169 ASN A O 1
ATOM 1310 N N . PRO A 1 170 ? -5.836 12.846 3.257 1.00 71.50 170 PRO A N 1
ATOM 1311 C CA . PRO A 1 170 ? -5.738 11.464 3.724 1.00 71.50 170 PRO A CA 1
ATOM 1312 C C . PRO A 1 170 ? -6.814 11.082 4.747 1.00 71.50 170 PRO A C 1
ATOM 1314 O O . PRO A 1 170 ? -7.161 9.909 4.852 1.00 71.50 170 PRO A O 1
ATOM 1317 N N . ALA A 1 171 ? -7.403 12.049 5.457 1.00 73.81 171 ALA A N 1
ATOM 1318 C CA . ALA A 1 171 ? -8.480 11.785 6.412 1.00 73.81 171 ALA A CA 1
ATOM 1319 C C . ALA A 1 171 ? -9.749 11.231 5.737 1.00 73.81 171 ALA A C 1
ATOM 1321 O O . ALA A 1 171 ? -10.461 10.424 6.326 1.00 73.81 171 ALA A O 1
ATOM 1322 N N . ALA A 1 172 ? -10.020 11.607 4.482 1.00 72.12 172 ALA A N 1
ATOM 1323 C CA . ALA A 1 172 ? -11.121 11.016 3.717 1.00 72.12 172 ALA A CA 1
ATOM 1324 C C . ALA A 1 172 ? -10.873 9.534 3.385 1.00 72.12 172 ALA A C 1
ATOM 1326 O O . ALA A 1 172 ? -11.816 8.773 3.186 1.00 72.12 172 ALA A O 1
ATOM 1327 N N . LEU A 1 173 ? -9.605 9.126 3.328 1.00 77.75 173 LEU A N 1
ATOM 1328 C CA . LEU A 1 173 ? -9.203 7.767 2.987 1.00 77.75 173 LEU A CA 1
ATOM 1329 C C . LEU A 1 173 ? -9.063 6.876 4.217 1.00 77.75 173 LEU A C 1
ATOM 1331 O O . LEU A 1 173 ? -9.213 5.662 4.107 1.00 77.75 173 LEU A O 1
ATOM 1335 N N . SER A 1 174 ? -8.828 7.466 5.390 1.00 84.56 174 SER A N 1
ATOM 1336 C CA . SER A 1 174 ? -8.711 6.720 6.642 1.00 84.56 174 SER A CA 1
ATOM 1337 C C . SER A 1 174 ? -9.995 5.957 6.960 1.00 84.56 174 SER A C 1
ATOM 1339 O O . SER A 1 174 ? -9.933 4.842 7.460 1.00 84.56 174 SER A O 1
ATOM 1341 N N . GLN A 1 175 ? -11.148 6.486 6.537 1.00 85.94 175 GLN A N 1
ATOM 1342 C CA . GLN A 1 175 ? -12.455 5.839 6.664 1.00 85.94 175 GLN A CA 1
ATOM 1343 C C . GLN A 1 175 ? -12.552 4.488 5.950 1.00 85.94 175 GLN A C 1
ATOM 1345 O O . GLN A 1 175 ? -13.361 3.656 6.356 1.00 85.94 175 GLN A O 1
ATOM 1350 N N . PHE A 1 176 ? -11.754 4.253 4.904 1.00 88.44 176 PHE A N 1
ATOM 1351 C CA . PHE A 1 176 ? -11.710 2.956 4.235 1.00 88.44 176 PHE A CA 1
ATOM 1352 C C . PHE A 1 176 ? -10.977 1.908 5.056 1.00 88.44 176 PHE A C 1
ATOM 1354 O O . PHE A 1 176 ? -11.234 0.724 4.870 1.00 88.44 176 PHE A O 1
ATOM 1361 N N . VAL A 1 177 ? -10.063 2.322 5.928 1.00 92.25 177 VAL A N 1
ATOM 1362 C CA . VAL A 1 177 ? -9.170 1.421 6.643 1.00 92.25 177 VAL A CA 1
ATOM 1363 C C . VAL A 1 177 ? -9.765 1.084 8.002 1.00 92.25 177 VAL A C 1
ATOM 1365 O O . VAL A 1 177 ? -9.989 1.951 8.844 1.00 92.25 177 VAL A O 1
ATOM 1368 N N . VAL A 1 178 ? -9.990 -0.203 8.229 1.00 94.19 178 VAL A N 1
ATOM 1369 C CA . VAL A 1 178 ? -10.454 -0.743 9.506 1.00 94.19 178 VAL A CA 1
ATOM 1370 C C . VAL A 1 178 ? -9.360 -1.645 10.062 1.00 94.19 178 VAL A C 1
ATOM 1372 O O . VAL A 1 178 ? -8.862 -2.525 9.366 1.00 94.19 178 VAL A O 1
ATOM 1375 N N . PHE A 1 179 ? -8.996 -1.451 11.322 1.00 93.75 179 PHE A N 1
ATOM 1376 C CA . PHE A 1 179 ? -8.027 -2.278 12.032 1.00 93.75 179 PHE A CA 1
ATOM 1377 C C . PHE A 1 179 ? -8.785 -3.207 12.970 1.00 93.75 179 PHE A C 1
ATOM 1379 O O . PHE A 1 179 ? -9.466 -2.761 13.895 1.00 93.75 179 PHE A O 1
ATOM 1386 N N . GLY A 1 180 ? -8.715 -4.504 12.699 1.00 91.81 180 GLY A N 1
ATOM 1387 C CA . GLY A 1 180 ? -9.301 -5.529 13.553 1.00 91.81 180 GLY A CA 1
ATOM 1388 C C . GLY A 1 180 ? -8.231 -6.281 14.331 1.00 91.81 180 GLY A C 1
ATOM 1389 O O . GLY A 1 180 ? -7.033 -6.017 14.240 1.00 91.81 180 GLY A O 1
ATOM 1390 N N . LYS A 1 181 ? -8.671 -7.266 15.111 1.00 88.50 181 LYS A N 1
ATOM 1391 C CA . LYS A 1 181 ? -7.791 -8.034 16.002 1.00 88.50 181 LYS A CA 1
ATOM 1392 C C . LYS A 1 181 ? -6.673 -8.775 15.249 1.00 88.50 181 LYS A C 1
ATOM 1394 O O . LYS A 1 181 ? -5.555 -8.906 15.754 1.00 88.50 181 LYS A O 1
ATOM 1399 N N . ASP A 1 182 ? -6.988 -9.283 14.063 1.00 87.31 182 ASP A N 1
ATOM 1400 C CA . ASP A 1 182 ? -6.142 -10.163 13.256 1.00 87.31 182 ASP A CA 1
ATOM 1401 C C . ASP A 1 182 ? -5.614 -9.517 11.966 1.00 87.31 182 ASP A C 1
ATOM 1403 O O . ASP A 1 182 ? -5.057 -10.224 11.125 1.00 87.31 182 ASP A O 1
ATOM 1407 N N . GLY A 1 183 ? -5.732 -8.194 11.815 1.00 90.88 183 GLY A N 1
ATOM 1408 C CA . GLY A 1 183 ? -5.083 -7.470 10.724 1.00 90.88 183 GLY A CA 1
ATOM 1409 C C . GLY A 1 183 ? -5.813 -6.211 10.275 1.00 90.88 183 GLY A C 1
ATOM 1410 O O . GLY A 1 183 ? -6.603 -5.617 11.008 1.00 90.88 183 GLY A O 1
ATOM 1411 N N . VAL A 1 184 ? -5.523 -5.819 9.037 1.00 93.81 184 VAL A N 1
ATOM 1412 C CA . VAL A 1 184 ? -6.088 -4.639 8.381 1.00 93.81 184 VAL A CA 1
ATOM 1413 C C . VAL A 1 184 ? -7.145 -5.064 7.369 1.00 93.81 184 VAL 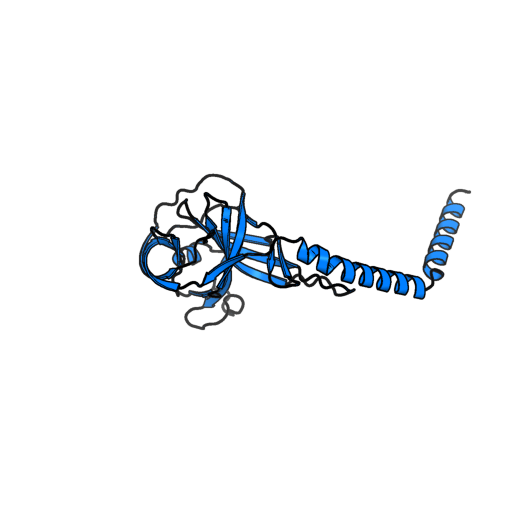A C 1
ATOM 1415 O O . VAL A 1 184 ? -6.968 -6.027 6.619 1.00 93.81 184 VAL A O 1
ATOM 1418 N N . TYR A 1 185 ? -8.234 -4.309 7.328 1.00 94.12 185 TYR A N 1
ATOM 1419 C CA . TYR A 1 185 ? -9.355 -4.508 6.429 1.00 94.12 185 TYR A CA 1
ATOM 1420 C C . TYR A 1 185 ? -9.667 -3.220 5.677 1.00 94.12 185 TYR A C 1
ATOM 1422 O O . TYR A 1 185 ? -9.429 -2.119 6.177 1.00 94.12 185 TYR A O 1
ATOM 1430 N N . LEU A 1 186 ? -10.244 -3.365 4.489 1.00 92.19 186 LEU A N 1
ATOM 1431 C CA . LEU A 1 186 ? -10.737 -2.256 3.686 1.00 92.19 186 LEU A CA 1
ATOM 1432 C C . LEU A 1 186 ? -12.250 -2.322 3.530 1.00 92.19 186 LEU A C 1
ATOM 1434 O O . LEU A 1 186 ? -12.820 -3.379 3.255 1.00 92.19 186 LEU A O 1
ATOM 1438 N N . ARG A 1 187 ? -12.899 -1.167 3.632 1.00 89.62 187 ARG A N 1
ATOM 1439 C CA . ARG A 1 187 ? -14.263 -0.965 3.144 1.00 89.62 187 ARG A CA 1
ATOM 1440 C C . ARG A 1 187 ? -14.236 -0.868 1.620 1.00 89.62 187 ARG A C 1
ATOM 1442 O O . ARG A 1 187 ? -13.304 -0.313 1.052 1.00 89.62 187 ARG A O 1
ATOM 1449 N N . ASN A 1 188 ? -15.284 -1.346 0.955 1.00 78.56 188 ASN A N 1
ATOM 1450 C CA . ASN A 1 188 ? -15.396 -1.207 -0.504 1.00 78.56 188 ASN A CA 1
ATOM 1451 C C . ASN A 1 188 ? -15.686 0.246 -0.919 1.00 78.56 188 ASN A C 1
ATOM 1453 O O . ASN A 1 188 ? -15.179 0.734 -1.929 1.00 78.56 188 ASN A O 1
ATOM 1457 N N . ALA A 1 189 ? -16.503 0.945 -0.130 1.00 76.38 189 ALA A N 1
ATOM 1458 C CA . ALA A 1 189 ? -16.923 2.314 -0.392 1.00 76.38 189 ALA A CA 1
ATOM 1459 C C . ALA A 1 189 ? -17.136 3.075 0.918 1.00 76.38 189 ALA A C 1
ATOM 1461 O O . ALA A 1 189 ? -17.664 2.519 1.883 1.00 76.38 189 ALA A O 1
ATOM 1462 N N . THR A 1 190 ? -16.771 4.357 0.930 1.00 70.38 190 THR A N 1
ATOM 1463 C CA . THR A 1 190 ? -17.100 5.290 2.015 1.00 70.38 190 THR A CA 1
ATOM 1464 C C . THR A 1 190 ? -17.430 6.658 1.435 1.00 70.38 190 THR A C 1
ATOM 1466 O O . THR A 1 190 ? -16.623 7.251 0.711 1.00 70.38 190 THR A O 1
ATOM 1469 N N . GLY A 1 191 ? -18.618 7.178 1.753 1.00 72.25 191 GLY A N 1
ATOM 1470 C CA . GLY A 1 191 ? -19.071 8.473 1.248 1.00 72.25 191 GLY A CA 1
ATOM 1471 C C . GLY A 1 191 ? -19.056 8.532 -0.293 1.00 72.25 191 GLY A C 1
ATOM 1472 O O . GLY A 1 191 ? -19.610 7.637 -0.931 1.00 72.25 191 GLY A O 1
ATOM 1473 N N . PRO A 1 192 ? -18.441 9.556 -0.918 1.00 71.19 192 PRO A N 1
ATOM 1474 C CA . PRO A 1 192 ? -18.420 9.712 -2.375 1.00 71.19 192 PRO A CA 1
ATOM 1475 C C . PRO A 1 192 ? -17.326 8.891 -3.080 1.00 71.19 192 PRO A C 1
ATOM 1477 O O . PRO A 1 192 ? -17.153 9.035 -4.293 1.00 71.19 192 PRO A O 1
ATOM 1480 N N . TYR A 1 193 ? -16.571 8.058 -2.359 1.00 76.31 193 TYR A N 1
ATOM 1481 C CA . TYR A 1 193 ? -15.411 7.347 -2.892 1.00 76.31 193 TYR A CA 1
ATOM 1482 C C . TYR A 1 193 ? -15.596 5.829 -2.846 1.00 76.31 193 TYR A C 1
ATOM 1484 O O . TYR A 1 193 ? -16.172 5.278 -1.906 1.00 76.31 193 TYR A O 1
ATOM 1492 N N . ALA A 1 194 ? -15.039 5.153 -3.846 1.00 81.81 194 ALA A N 1
ATOM 1493 C CA . ALA A 1 194 ? -14.853 3.710 -3.867 1.00 81.81 194 ALA A CA 1
ATOM 1494 C C . ALA A 1 194 ? -13.373 3.405 -4.107 1.00 81.81 194 ALA A C 1
ATOM 1496 O O . ALA A 1 194 ? -12.746 4.017 -4.978 1.00 81.81 194 ALA A O 1
ATOM 1497 N N . ILE A 1 195 ? -12.818 2.468 -3.338 1.00 80.81 195 ILE A N 1
ATOM 1498 C CA . ILE A 1 195 ? -11.449 1.993 -3.535 1.00 80.81 195 ILE A CA 1
ATOM 1499 C C . ILE A 1 195 ? -11.498 0.657 -4.266 1.00 80.81 195 ILE A C 1
ATOM 1501 O O . ILE A 1 195 ? -12.136 -0.297 -3.826 1.00 80.81 195 ILE A O 1
ATOM 1505 N N . VAL A 1 196 ? -10.836 0.597 -5.415 1.00 84.56 196 VAL A N 1
ATOM 1506 C CA . VAL A 1 196 ? -10.662 -0.637 -6.175 1.00 84.56 196 VAL A CA 1
ATOM 1507 C C . VAL A 1 196 ? -9.213 -1.045 -6.032 1.00 84.56 196 VAL A C 1
ATOM 1509 O O . VAL A 1 196 ? -8.317 -0.260 -6.321 1.00 84.56 196 VAL A O 1
ATOM 1512 N N . ILE A 1 197 ? -8.977 -2.267 -5.582 1.00 86.94 197 ILE A N 1
ATOM 1513 C CA . ILE A 1 197 ? -7.633 -2.820 -5.446 1.00 86.94 197 ILE A CA 1
ATOM 1514 C C . ILE A 1 197 ? -7.477 -4.033 -6.353 1.00 86.94 197 ILE A C 1
ATOM 1516 O O . ILE A 1 197 ? -8.443 -4.764 -6.596 1.00 86.94 197 ILE A O 1
ATOM 1520 N N . SER A 1 198 ? -6.252 -4.287 -6.808 1.00 86.50 198 SER A N 1
ATOM 1521 C CA . SER A 1 198 ? -5.918 -5.646 -7.221 1.00 86.50 198 SER A CA 1
ATOM 1522 C C . SER A 1 198 ? -5.992 -6.544 -5.985 1.00 86.50 198 SER A C 1
ATOM 1524 O O . SER A 1 198 ? -5.497 -6.202 -4.912 1.00 86.50 198 SER A O 1
ATOM 1526 N N . ARG A 1 199 ? -6.672 -7.688 -6.102 1.00 87.19 199 ARG A N 1
ATOM 1527 C CA . ARG A 1 199 ? -6.835 -8.596 -4.957 1.00 87.19 199 ARG A CA 1
ATOM 1528 C C . ARG A 1 199 ? -5.537 -9.309 -4.596 1.00 87.19 199 ARG A C 1
ATOM 1530 O O . ARG A 1 199 ? -5.425 -9.804 -3.482 1.00 87.19 199 ARG A O 1
ATOM 1537 N N . GLU A 1 200 ? -4.577 -9.376 -5.509 1.00 90.12 200 GLU A N 1
ATOM 1538 C CA . GLU A 1 200 ? -3.277 -9.983 -5.247 1.00 90.12 200 GLU A CA 1
ATOM 1539 C C . GLU A 1 200 ? -2.351 -8.987 -4.555 1.00 90.12 200 GLU A C 1
ATOM 1541 O O . GLU A 1 200 ? -2.166 -7.860 -5.023 1.00 90.12 200 GLU A O 1
ATOM 1546 N N . PHE A 1 201 ? -1.748 -9.422 -3.451 1.00 90.50 201 PHE A N 1
ATOM 1547 C CA . PHE A 1 201 ? -0.762 -8.646 -2.715 1.00 90.50 201 PHE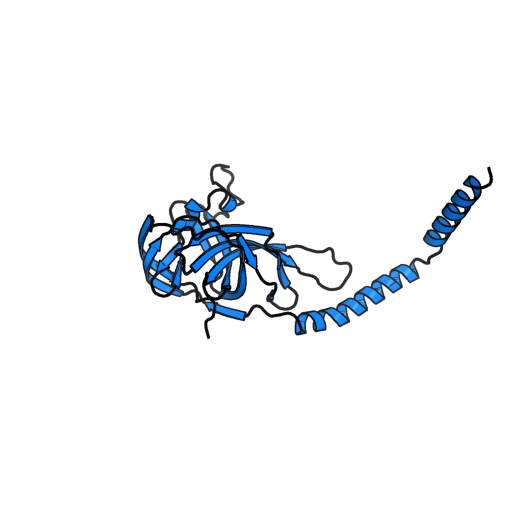 A CA 1
ATOM 1548 C C . PHE A 1 201 ? 0.624 -9.260 -2.848 1.00 90.50 201 PHE A C 1
ATOM 1550 O O . PHE A 1 201 ? 0.814 -10.482 -2.841 1.00 90.50 201 PHE A O 1
ATOM 1557 N N . ARG A 1 202 ? 1.618 -8.380 -2.907 1.00 89.81 202 ARG A N 1
ATOM 1558 C CA . ARG A 1 202 ? 3.034 -8.736 -2.909 1.00 89.81 202 ARG A CA 1
ATOM 1559 C C . ARG A 1 202 ? 3.682 -8.313 -1.604 1.00 89.81 202 ARG A C 1
ATOM 1561 O O . ARG A 1 202 ? 3.266 -7.333 -0.990 1.00 89.81 202 ARG A O 1
ATOM 1568 N N . THR A 1 203 ? 4.707 -9.045 -1.187 1.00 89.31 203 THR A N 1
ATOM 1569 C CA . THR A 1 203 ? 5.514 -8.659 -0.032 1.00 89.31 203 THR A CA 1
ATOM 1570 C C . THR A 1 203 ? 6.625 -7.702 -0.447 1.00 89.31 203 THR A C 1
ATOM 1572 O O . THR A 1 203 ? 7.206 -7.810 -1.530 1.00 89.31 203 THR A O 1
ATOM 1575 N N . ALA A 1 204 ? 6.932 -6.768 0.440 1.00 86.81 204 ALA A N 1
ATOM 1576 C CA . ALA A 1 204 ? 8.103 -5.908 0.398 1.00 86.81 204 ALA A CA 1
ATOM 1577 C C . ALA A 1 204 ? 8.626 -5.716 1.827 1.00 86.81 204 ALA A C 1
ATOM 1579 O O . ALA A 1 204 ? 7.948 -6.063 2.795 1.00 86.81 204 ALA A O 1
ATOM 1580 N N . LYS A 1 205 ? 9.824 -5.144 1.975 1.00 86.94 205 LYS A N 1
ATOM 1581 C CA . LYS A 1 205 ? 10.226 -4.555 3.258 1.00 86.94 205 LYS A CA 1
ATOM 1582 C C . LYS A 1 205 ? 10.046 -3.052 3.201 1.00 86.94 205 LYS A C 1
ATOM 1584 O O . LYS A 1 205 ? 10.489 -2.423 2.237 1.00 86.94 205 LYS A O 1
ATOM 1589 N N . ALA A 1 206 ? 9.429 -2.509 4.234 1.00 86.69 206 ALA A N 1
ATOM 1590 C CA . ALA A 1 206 ? 9.339 -1.089 4.477 1.00 86.69 206 ALA A CA 1
ATOM 1591 C C . ALA A 1 206 ? 10.215 -0.736 5.679 1.00 86.69 206 ALA A C 1
ATOM 1593 O O . ALA A 1 206 ? 10.194 -1.406 6.709 1.00 86.69 206 ALA A O 1
ATOM 1594 N N . ASN A 1 207 ? 10.989 0.328 5.534 1.00 84.94 207 ASN A N 1
ATOM 1595 C CA . ASN A 1 207 ? 11.563 1.037 6.654 1.00 84.94 207 ASN A CA 1
ATOM 1596 C C . ASN A 1 207 ? 10.688 2.263 6.901 1.00 84.94 207 ASN A C 1
ATOM 1598 O O . ASN A 1 207 ? 10.447 3.056 5.991 1.00 84.94 207 ASN A O 1
ATOM 1602 N N . ILE A 1 208 ? 10.179 2.392 8.118 1.00 80.06 208 ILE A N 1
ATOM 1603 C CA . ILE A 1 208 ? 9.409 3.566 8.497 1.00 80.06 208 ILE A CA 1
ATOM 1604 C C . ILE A 1 208 ? 10.381 4.518 9.167 1.00 80.06 208 ILE A C 1
ATOM 1606 O O . ILE A 1 208 ? 10.852 4.250 10.275 1.00 80.06 208 ILE A O 1
ATOM 1610 N N . ALA A 1 209 ? 10.717 5.607 8.475 1.00 70.00 209 ALA A N 1
ATOM 1611 C CA . ALA A 1 209 ? 11.504 6.652 9.102 1.00 70.00 209 ALA A CA 1
ATOM 1612 C C . ALA A 1 209 ? 10.660 7.236 10.246 1.00 70.00 209 ALA A C 1
ATOM 1614 O O . ALA A 1 209 ? 9.490 7.588 10.072 1.00 70.00 209 ALA A O 1
ATOM 1615 N N . ALA A 1 210 ? 11.227 7.239 11.452 1.00 58.72 210 ALA A N 1
ATOM 1616 C CA . ALA A 1 210 ? 10.559 7.783 12.628 1.00 58.72 210 ALA A CA 1
ATOM 1617 C C . ALA A 1 210 ? 10.296 9.288 12.410 1.00 58.72 210 ALA A C 1
ATOM 1619 O O . ALA A 1 210 ? 11.150 9.953 11.817 1.00 58.72 210 ALA A O 1
ATOM 1620 N N . PRO A 1 211 ? 9.181 9.853 12.925 1.00 57.72 211 PRO A N 1
ATOM 1621 C CA . PRO A 1 211 ? 9.189 10.196 14.351 1.00 57.72 211 PRO A CA 1
ATOM 1622 C C . PRO A 1 211 ? 7.820 10.178 15.065 1.00 57.72 211 PRO A C 1
ATOM 1624 O O . PRO A 1 211 ? 6.797 10.577 14.531 1.00 57.72 211 PRO A O 1
ATOM 1627 N N . THR A 1 212 ? 7.850 9.831 16.355 1.00 49.31 212 THR A N 1
ATOM 1628 C CA . THR A 1 212 ? 6.742 9.918 17.332 1.00 49.31 212 THR A CA 1
ATOM 1629 C C . THR A 1 212 ? 5.501 9.076 16.989 1.00 49.31 212 THR A C 1
ATOM 1631 O O . THR A 1 212 ? 4.755 9.410 16.071 1.00 49.31 212 THR A O 1
ATOM 1634 N N . PRO A 1 213 ? 5.200 7.998 17.741 1.00 54.53 213 PRO A N 1
ATOM 1635 C CA . PRO A 1 213 ? 3.943 7.288 17.557 1.00 54.53 213 PRO A CA 1
ATOM 1636 C C . PRO A 1 213 ? 2.793 8.258 17.818 1.00 54.53 213 PRO A C 1
ATOM 1638 O O . PRO A 1 213 ? 2.568 8.685 18.951 1.00 54.53 213 PRO A O 1
ATOM 1641 N N . THR A 1 214 ? 2.057 8.617 16.769 1.00 55.62 214 THR A N 1
ATOM 1642 C CA . THR A 1 214 ? 0.755 9.240 16.972 1.00 55.62 214 THR A CA 1
ATOM 1643 C C . THR A 1 214 ? -0.172 8.098 17.351 1.00 55.62 214 THR A C 1
ATOM 1645 O O . THR A 1 214 ? -0.710 7.413 16.486 1.00 55.62 214 THR A O 1
ATOM 1648 N N . SER A 1 215 ? -0.293 7.832 18.653 1.00 53.16 215 SER A N 1
ATOM 1649 C CA . SER A 1 215 ? -1.375 6.990 19.155 1.00 53.16 215 SER A CA 1
ATOM 1650 C C . SER A 1 215 ? -2.666 7.733 18.847 1.00 53.16 215 SER A C 1
ATOM 1652 O O . SER A 1 215 ? -3.048 8.661 19.563 1.00 53.16 215 SER A O 1
ATOM 1654 N N . SER A 1 216 ? -3.271 7.421 17.705 1.00 65.94 216 SER A N 1
ATOM 1655 C CA . SER A 1 216 ? -4.544 8.015 17.348 1.00 65.94 216 SER A CA 1
ATOM 1656 C C . SER A 1 216 ? -5.623 7.267 18.120 1.00 65.94 216 SER A C 1
ATOM 1658 O O . SER A 1 216 ? -5.659 6.038 18.158 1.00 65.94 216 SER A O 1
ATOM 1660 N N . THR A 1 217 ? -6.473 8.002 18.828 1.00 80.62 217 THR A N 1
ATOM 1661 C CA . THR A 1 217 ? -7.662 7.403 19.427 1.00 80.62 217 THR A CA 1
ATOM 1662 C C . THR A 1 217 ? -8.577 6.916 18.307 1.00 80.62 217 THR A C 1
ATOM 1664 O O . THR A 1 217 ? -8.715 7.634 17.309 1.00 80.62 217 THR A O 1
ATOM 1667 N N . PRO A 1 218 ? -9.221 5.746 18.458 1.00 87.12 218 PRO A N 1
ATOM 1668 C CA . PRO A 1 218 ? -10.223 5.289 17.506 1.00 87.12 218 PRO A CA 1
ATOM 1669 C C . PRO A 1 218 ? -11.254 6.388 17.248 1.00 87.12 218 PRO A C 1
ATOM 1671 O O . PRO A 1 218 ? -11.798 6.957 18.195 1.00 87.12 218 PRO A O 1
ATOM 1674 N N . ILE A 1 219 ? -11.517 6.684 15.977 1.00 88.12 219 ILE A N 1
ATOM 1675 C CA . ILE A 1 219 ? -12.524 7.680 15.577 1.00 88.12 219 ILE A CA 1
ATOM 1676 C C . ILE A 1 219 ? -13.886 7.038 15.314 1.00 88.12 219 ILE A C 1
ATOM 1678 O O . ILE A 1 219 ? -14.912 7.707 15.391 1.00 88.12 219 ILE A O 1
ATOM 1682 N N . GLU A 1 220 ? -13.904 5.737 15.022 1.00 90.88 220 GLU A N 1
ATOM 1683 C CA . GLU A 1 220 ? -15.117 4.989 14.710 1.00 90.88 220 GLU A CA 1
ATOM 1684 C C . GLU A 1 220 ? -14.943 3.515 15.100 1.00 90.88 220 GLU A C 1
ATOM 1686 O O . GLU A 1 220 ? -13.866 2.940 14.922 1.00 90.88 220 GLU A O 1
ATOM 1691 N N . ASN A 1 221 ? -16.015 2.889 15.588 1.00 91.00 221 ASN A N 1
ATOM 1692 C CA . ASN A 1 221 ? -16.123 1.434 15.660 1.00 91.00 221 ASN A CA 1
ATOM 1693 C C . ASN A 1 221 ? -16.871 0.933 14.418 1.00 91.00 221 ASN A C 1
ATOM 1695 O O . ASN A 1 221 ? -17.959 1.416 14.112 1.00 91.00 221 ASN A O 1
ATOM 1699 N N . ALA A 1 222 ? -16.291 -0.036 13.721 1.00 90.88 222 ALA A N 1
ATOM 1700 C CA . ALA A 1 222 ? -16.760 -0.544 12.446 1.00 90.88 222 ALA A CA 1
ATOM 1701 C C . ALA A 1 222 ? -17.146 -2.020 12.561 1.00 90.88 222 ALA A C 1
ATOM 1703 O O . ALA A 1 222 ? -16.397 -2.840 13.088 1.00 90.88 222 ALA A O 1
ATOM 1704 N N . THR A 1 223 ? -18.304 -2.383 12.019 1.00 92.19 223 THR A N 1
ATOM 1705 C CA . THR A 1 223 ? -18.750 -3.777 11.904 1.00 92.19 223 THR A CA 1
ATOM 1706 C C . THR A 1 223 ? -19.393 -3.977 10.543 1.00 92.19 223 THR A C 1
ATOM 1708 O O . THR A 1 223 ? -20.223 -3.168 10.136 1.00 92.19 223 THR A O 1
ATOM 1711 N N . GLY A 1 224 ? -19.014 -5.037 9.833 1.00 91.69 224 GLY A N 1
ATOM 1712 C CA . GLY A 1 224 ? -19.579 -5.325 8.519 1.00 91.69 224 GLY A CA 1
ATOM 1713 C C . GLY A 1 224 ? -18.730 -6.280 7.692 1.00 91.69 224 GLY A C 1
ATOM 1714 O O . GLY A 1 224 ? -17.823 -6.933 8.211 1.00 91.69 224 GLY A O 1
ATOM 1715 N N . ALA A 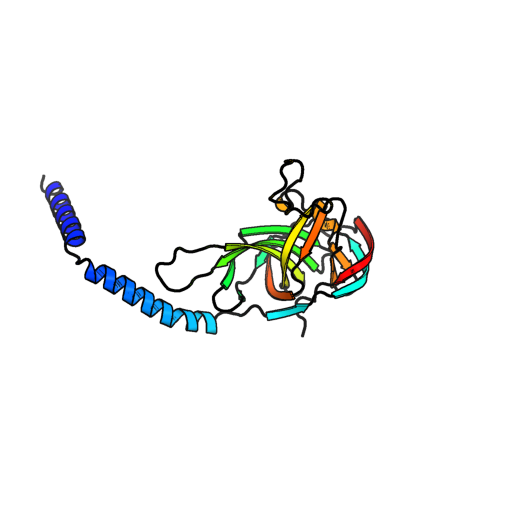1 225 ? -19.052 -6.341 6.401 1.00 91.38 225 ALA A N 1
ATOM 1716 C CA . ALA A 1 225 ? -18.261 -7.038 5.399 1.00 91.38 225 ALA A CA 1
ATOM 1717 C C . ALA A 1 225 ? -17.115 -6.136 4.928 1.00 91.38 225 ALA A C 1
ATOM 1719 O O . ALA A 1 225 ? -17.337 -5.004 4.487 1.00 91.38 225 ALA A O 1
ATOM 1720 N N . PHE A 1 226 ? -15.890 -6.641 5.017 1.00 93.56 226 PHE A N 1
ATOM 1721 C CA . PHE A 1 226 ? -14.679 -5.932 4.629 1.00 93.56 226 PHE A CA 1
ATOM 1722 C C . PHE A 1 226 ? -13.766 -6.824 3.791 1.00 93.56 226 PHE A C 1
ATOM 1724 O O . PHE A 1 226 ? -13.825 -8.050 3.874 1.00 93.56 226 PHE A O 1
ATOM 1731 N N . ILE A 1 227 ? -12.867 -6.211 3.025 1.00 92.50 227 ILE A N 1
ATOM 1732 C CA . ILE A 1 227 ? -11.775 -6.915 2.356 1.00 92.50 227 ILE A CA 1
ATOM 1733 C C . ILE A 1 227 ? -10.605 -7.026 3.332 1.00 92.50 227 ILE A C 1
ATOM 1735 O O . ILE A 1 227 ? -9.950 -6.029 3.630 1.00 92.50 227 ILE A O 1
ATOM 1739 N N . LYS A 1 228 ? -10.314 -8.231 3.817 1.00 94.00 228 LYS A N 1
ATOM 1740 C CA . LYS A 1 228 ? -9.129 -8.508 4.627 1.00 94.00 228 LYS A CA 1
ATOM 1741 C C . LYS A 1 228 ? -7.882 -8.479 3.756 1.00 94.00 228 LYS A C 1
ATOM 1743 O O . LYS A 1 228 ? -7.783 -9.217 2.774 1.00 94.00 228 LYS A O 1
ATOM 1748 N N . ILE A 1 229 ? -6.916 -7.661 4.156 1.00 92.88 229 ILE A N 1
ATOM 1749 C CA . ILE A 1 229 ? -5.597 -7.624 3.535 1.00 92.88 229 ILE A CA 1
ATOM 1750 C C . ILE A 1 229 ? -4.768 -8.784 4.105 1.00 92.88 229 ILE A C 1
ATOM 1752 O O . ILE A 1 229 ? -4.764 -8.987 5.325 1.00 92.88 229 ILE A O 1
ATOM 1756 N N . PRO A 1 230 ? -4.082 -9.577 3.263 1.00 89.38 230 PRO A N 1
ATOM 1757 C CA . PRO A 1 230 ? -3.194 -10.620 3.755 1.00 89.38 230 PRO A CA 1
ATOM 1758 C C . PRO A 1 230 ? -2.068 -10.018 4.601 1.00 89.38 230 PRO A C 1
ATOM 1760 O O . PRO A 1 230 ? -1.525 -8.960 4.282 1.00 89.38 230 PRO A O 1
ATOM 1763 N N . ALA A 1 231 ? -1.722 -10.696 5.695 1.00 76.94 231 ALA A N 1
ATOM 1764 C CA . ALA A 1 231 ? -0.716 -10.198 6.621 1.00 76.94 231 ALA A CA 1
ATOM 1765 C C . ALA A 1 231 ? 0.656 -10.063 5.925 1.00 76.94 231 ALA A C 1
ATOM 1767 O O . ALA A 1 231 ? 1.094 -11.005 5.252 1.00 76.94 231 ALA A O 1
ATOM 1768 N N . PRO A 1 232 ? 1.367 -8.937 6.116 1.00 65.25 232 PRO A N 1
ATOM 1769 C CA . PRO A 1 232 ? 2.774 -8.848 5.756 1.00 65.25 232 PRO A CA 1
ATOM 1770 C C . PRO A 1 232 ? 3.539 -9.903 6.564 1.00 65.25 232 PRO A C 1
ATOM 1772 O O . PRO A 1 232 ? 3.509 -9.854 7.788 1.00 65.25 232 PRO A O 1
ATOM 1775 N N . GLY A 1 233 ? 4.128 -10.900 5.898 1.00 57.53 233 GLY A N 1
ATOM 1776 C CA . GLY A 1 233 ? 4.871 -11.982 6.566 1.00 57.53 233 GLY A CA 1
ATOM 1777 C C . GLY A 1 233 ? 4.238 -13.373 6.523 1.00 57.53 233 GLY A C 1
ATOM 1778 O O . GLY A 1 233 ? 4.811 -14.310 7.076 1.00 57.53 233 GLY A O 1
ATOM 1779 N N . GLY A 1 234 ? 3.085 -13.539 5.863 1.00 46.59 234 GLY A N 1
ATOM 1780 C CA . GLY A 1 234 ? 2.405 -14.832 5.748 1.00 46.59 234 GLY A CA 1
ATOM 1781 C C . GLY A 1 234 ? 3.247 -15.911 5.056 1.00 46.59 234 GLY A C 1
ATOM 1782 O O . GLY A 1 234 ? 3.274 -15.994 3.829 1.00 46.59 234 GLY A O 1
ATOM 1783 N N . LYS A 1 235 ? 3.907 -16.749 5.857 1.00 39.59 235 LYS A N 1
ATOM 1784 C CA . LYS A 1 235 ? 4.059 -18.178 5.575 1.00 39.59 235 LYS A CA 1
ATOM 1785 C C . LYS A 1 235 ? 2.931 -18.933 6.259 1.00 39.59 235 LYS A C 1
ATOM 1787 O O . LYS A 1 235 ? 2.623 -18.573 7.417 1.00 39.59 235 LYS A O 1
#

pLDDT: mean 75.69, std 14.6, range [39.44, 94.19]

Radius of gyration: 24.66 Å; chains: 1; bounding box: 73×55×57 Å

Secondary structure (DSSP, 8-state):
-HHHHHHHHHHHHHHHHHHHS-HHHHHHHHHHHHHHHHHHHHHHHHHSPBP-EEEE-EEEEEEEEE-----PEEEEPPEEETTTEEEEEEEEEEEEEE-SSEEEEEEEEEEE---SSS----EEEEEEEEEEETTT-EEEEEEEEEEETTT--BGGG-TTS-S--TTT-HHHHHTTEEEETTEEEE-SEETTEEEEE-SEEEEEEEEEE------PPP-EEEEEEEEEPPPTT--